Protein 1E4C (pdb70)

B-factor: mean 20.14, std 10.66, range [6.39, 74.51]

Secondary structure (DSSP, 8-state):
--HHHHHHHHHHHHHHHHHTTS--TT--EEEEEETTEEEEPPTT--GGG--GGG-EEE-TT-PBPTT----TTHHHHHHHHHH-TT--EEEEE--HHHHHHHHHT--B-SSSGGGGGGTSS-B-EEPP--TT-HHHHHHHHHHTSS-SEEEETTTEEEEEESSHHHHHHHHHHHHHHHHHHHHHHTT-SSPP---HHHHHHHHHH-

Nearest PDB structures (foldseek):
  1e4c-assembly1_P  TM=1.005E+00  e=7.816E-44  Escherichia coli
  1e4b-assembly1_P  TM=9.998E-01  e=5.243E-41  Escherichia coli
  1dzz-assembly1_P  TM=1.000E+00  e=1.209E-40  Escherichia coli
  1e47-assembly1_P  TM=9.967E-01  e=3.992E-40  Escherichia coli
  1e48-assembly1_P  TM=9.963E-01  e=6.833E-40  Escherichia coli

Radius of gyration: 16.6 Å; Cα contacts (8 Å, |Δi|>4): 417; chains: 1; bounding box: 41×40×44 Å

Foldseek 3Di:
DDLLVVLVVQLVLLVVCVVLQFADAFFKKKWFQDDQFIWIAAGHDGSVVDDSVQIWTQGNVRDTDPPHHHHLQRLLVSLLCVLDVQFGMKIWHAGPLLLVVLQVQDWQAALDLCCCLFAAGIAHEFEDDDHNDPVQNVSSSVSSNRTQKHRYRNGHIMGTHNDSVSRSVVSSVVSVSSVVCVVVVVVDPPHDHDDRVVSVVSNVVD

Solvent-accessible surface area: 10061 Å² total; per-residue (Å²): 217,94,63,73,68,31,3,128,88,0,29,89,12,10,69,71,1,30,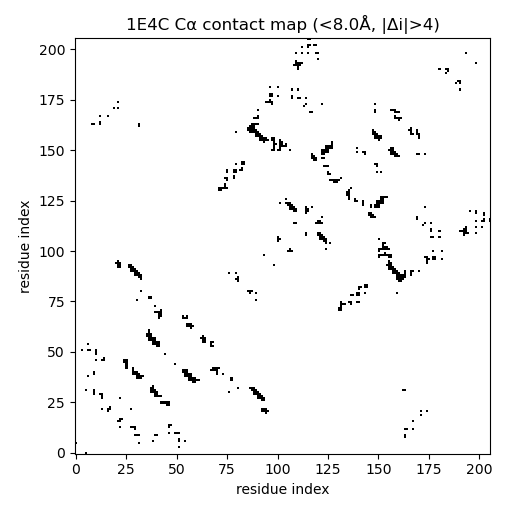181,73,60,4,13,113,46,73,20,18,4,0,0,5,84,40,139,96,12,1,0,0,6,8,62,45,31,47,76,107,135,18,64,78,83,52,0,0,33,0,23,30,139,16,142,63,51,167,81,65,86,89,3,52,17,25,77,4,0,32,14,0,13,125,12,32,108,72,2,59,0,0,0,0,1,58,2,105,50,0,25,34,0,0,94,94,80,85,56,0,40,6,33,65,111,37,0,4,16,2,37,6,52,23,0,28,24,2,68,108,6,71,115,25,50,159,102,3,13,118,46,0,25,134,17,0,110,118,45,55,0,0,0,1,30,105,22,0,0,0,0,0,11,65,68,8,146,92,0,15,116,1,1,54,36,0,16,58,5,0,87,71,11,38,81,49,25,91,149,63,87,114,16,104,86,66,52,90,125,69,4,59,82,14,69,153,179,119

Sequence (206 aa):
MERNKLARQIIDTCLEMTRLGLNQGTAGNVSVRYQDGMLITPTGIPYEKLTESHIVFIDGNGKHEEGKLPQSEWRFHMAAYQSRPDANAVVHNHAVHCTAVSILNRSIPAIHYMIAAAGGNSIPCAPYATFGTRELSEHVALALKNRKATLLQHHGLIACEVNLEKALWLAHEVEVLAQLYLTTLAITDPVPVLSDEEIAVVLEKF

Structure (mmCIF, N/CA/C/O backbone):
data_1E4C
#
_entry.id   1E4C
#
_cell.length_a   93.520
_cell.length_b   93.520
_cell.length_c   42.370
_cell.angle_alpha   90.00
_cell.angle_beta   90.00
_cell.angle_gamma   90.00
#
_symmetry.space_group_name_H-M   'P 4 21 2'
#
loop_
_entity.id
_entity.type
_entity.pdbx_description
1 polymer 'L-FUCULOSE 1-PHOSPHATE ALDOLASE'
2 non-polymer 'SULFATE ION'
3 non-polymer BETA-MERCAPTOETHANOL
4 non-polymer 'ZINC ION'
5 water water
#
loop_
_atom_site.group_PDB
_atom_site.id
_atom_site.type_symbol
_atom_site.label_atom_id
_atom_site.label_alt_id
_atom_site.label_comp_id
_atom_site.label_asym_id
_atom_site.label_entity_id
_atom_site.label_seq_id
_atom_site.pdbx_PDB_ins_code
_atom_site.Cartn_x
_atom_site.Cartn_y
_atom_site.Cartn_z
_atom_site.occupancy
_atom_site.B_iso_or_equiv
_atom_site.auth_seq_id
_atom_site.auth_comp_id
_atom_site.auth_asym_id
_atom_site.auth_atom_id
_atom_site.pdbx_PDB_model_num
ATOM 1 N N . MET A 1 1 ? -28.710 58.371 7.119 1.00 59.09 1 MET P N 1
ATOM 2 C CA . MET A 1 1 ? -29.231 57.702 8.346 1.00 58.21 1 MET P CA 1
ATOM 3 C C . MET A 1 1 ? -30.107 56.500 8.004 1.00 56.81 1 MET P C 1
ATOM 4 O O . MET A 1 1 ? -31.150 56.250 8.610 1.00 56.88 1 MET P O 1
ATOM 9 N N . GLU A 1 2 ? -29.666 55.720 7.016 1.00 54.24 2 GLU P N 1
ATOM 10 C CA . GLU A 1 2 ? -30.356 54.492 6.625 1.00 50.61 2 GLU P CA 1
ATOM 11 C C . GLU A 1 2 ? -29.716 53.329 7.388 1.00 47.49 2 GLU P C 1
ATOM 12 O O . GLU A 1 2 ? -28.597 53.454 7.884 1.00 46.24 2 GLU P O 1
ATOM 18 N N . ARG A 1 3 ? -30.410 52.203 7.445 1.00 43.74 3 ARG P N 1
ATOM 19 C CA . ARG A 1 3 ? -29.951 51.038 8.174 1.00 40.45 3 ARG P CA 1
ATOM 20 C C . ARG A 1 3 ? -28.565 50.529 7.817 1.00 39.58 3 ARG P C 1
ATOM 21 O O . ARG A 1 3 ? -27.783 50.224 8.723 1.00 38.27 3 ARG P O 1
ATOM 29 N N . ASN A 1 4 ? -28.244 50.391 6.534 1.00 38.90 4 ASN P N 1
ATOM 30 C CA . ASN A 1 4 ? -26.950 49.871 6.108 1.00 38.68 4 ASN P CA 1
ATOM 31 C C . ASN A 1 4 ? -25.796 50.766 6.532 1.00 36.66 4 ASN P C 1
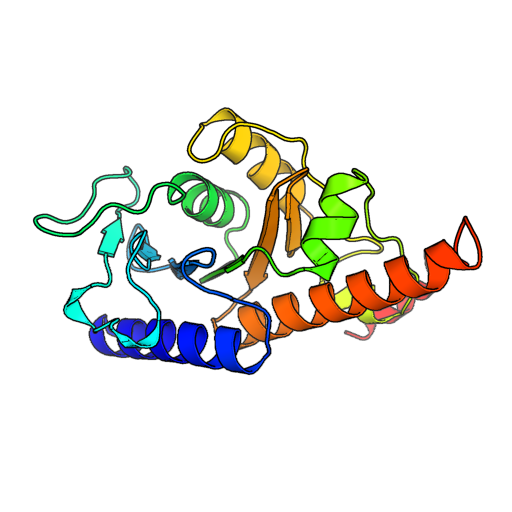ATOM 32 O O . ASN A 1 4 ? -24.727 50.248 6.865 1.00 35.89 4 ASN P O 1
ATOM 37 N N . LYS A 1 5 ? -26.007 52.081 6.528 1.00 34.60 5 LYS P N 1
ATOM 38 C CA . LYS A 1 5 ? -24.954 52.994 6.962 1.00 33.87 5 LYS P CA 1
ATOM 39 C C . LYS A 1 5 ? -24.728 52.859 8.463 1.00 31.05 5 LYS P C 1
ATOM 40 O O . LYS A 1 5 ? -23.572 52.794 8.891 1.00 30.35 5 LYS P O 1
ATOM 46 N N . LEU A 1 6 ? -25.811 52.744 9.233 1.00 27.67 6 LEU P N 1
ATOM 47 C CA . LEU A 1 6 ? -25.664 52.595 10.675 1.00 25.36 6 LEU P CA 1
ATOM 48 C C . LEU A 1 6 ? -25.036 51.250 11.019 1.00 24.08 6 LEU P C 1
ATOM 49 O O . LEU A 1 6 ? -24.249 51.178 11.964 1.00 22.54 6 LEU P O 1
ATOM 54 N N . ALA A 1 7 ? -25.392 50.205 10.277 1.00 22.67 7 ALA P N 1
ATOM 55 C CA . ALA A 1 7 ? -24.816 48.883 10.509 1.00 23.56 7 ALA P CA 1
ATOM 56 C C . ALA A 1 7 ? -23.303 48.947 10.309 1.00 24.19 7 ALA P C 1
ATOM 57 O O . ALA A 1 7 ? -22.536 48.426 11.120 1.00 23.47 7 ALA P O 1
ATOM 59 N N . ARG A 1 8 ? -22.858 49.613 9.244 1.00 24.58 8 ARG P N 1
ATOM 60 C CA . ARG A 1 8 ? -21.441 49.797 8.977 1.00 26.02 8 ARG P CA 1
ATOM 61 C C . ARG A 1 8 ? -20.745 50.500 10.147 1.00 24.50 8 ARG P C 1
ATOM 62 O O . ARG A 1 8 ? -19.639 50.128 10.540 1.00 24.04 8 ARG P O 1
ATOM 70 N N . GLN A 1 9 ? -21.366 51.563 10.647 1.00 22.53 9 GLN P N 1
ATOM 71 C CA . GLN A 1 9 ? -20.828 52.328 11.761 1.00 21.89 9 GLN P CA 1
ATOM 72 C C . GLN A 1 9 ? -20.748 51.487 13.031 1.00 19.13 9 GLN P C 1
ATOM 73 O O . GLN A 1 9 ? -19.786 51.629 13.777 1.00 17.64 9 GLN P O 1
ATOM 79 N N . ILE A 1 10 ? -21.750 50.652 13.292 1.00 17.09 10 ILE P N 1
ATOM 80 C CA . ILE A 1 10 ? -21.707 49.754 14.453 1.00 16.13 10 ILE P CA 1
ATOM 81 C C . ILE A 1 10 ? -20.503 48.819 14.301 1.00 16.98 10 ILE P C 1
ATOM 82 O O . ILE A 1 10 ? -19.683 48.683 15.212 1.00 15.92 10 ILE P O 1
ATOM 87 N N . ILE A 1 11 ? -20.326 48.189 13.132 1.00 17.29 11 ILE P N 1
ATOM 88 C CA . ILE A 1 11 ? -19.179 47.298 12.923 1.00 18.22 11 ILE P CA 1
ATOM 89 C C . ILE A 1 11 ? -17.856 48.029 13.083 1.00 18.17 11 ILE P C 1
ATOM 90 O O . ILE A 1 11 ? -16.932 47.483 13.707 1.00 18.45 11 ILE P O 1
ATOM 95 N N . ASP A 1 12 ? -17.718 49.251 12.579 1.00 19.50 12 ASP P N 1
ATOM 96 C CA . ASP A 1 12 ? -16.486 50.012 12.737 1.00 20.17 12 ASP P CA 1
ATOM 97 C C . ASP A 1 12 ? -16.222 50.352 14.200 1.00 19.33 12 ASP P C 1
ATOM 98 O O . ASP A 1 12 ? -15.070 50.409 14.640 1.00 19.21 12 ASP P O 1
ATOM 103 N N . THR A 1 13 ? -17.282 50.574 14.974 1.00 17.82 13 THR P N 1
ATOM 104 C CA . THR A 1 13 ? -17.123 50.869 16.406 1.00 16.45 13 THR P CA 1
ATOM 105 C C . THR A 1 13 ? -16.604 49.642 17.149 1.00 15.64 13 THR P C 1
ATOM 106 O O . THR A 1 13 ? -15.724 49.748 18.006 1.00 15.10 13 THR P O 1
ATOM 110 N N . CYS A 1 14 ? -17.105 48.466 16.781 1.00 15.57 14 CYS P N 1
ATOM 111 C CA . CYS A 1 14 ? -16.659 47.193 17.332 1.00 16.50 14 CYS P CA 1
ATOM 112 C C . CYS A 1 14 ? -15.160 47.012 17.034 1.00 17.18 14 CYS P C 1
ATOM 113 O O . CYS A 1 14 ? -14.415 46.605 17.915 1.00 16.10 14 CYS P O 1
ATOM 116 N N . LEU A 1 15 ? -14.786 47.242 15.771 1.00 18.26 15 LEU P N 1
ATOM 117 C CA . LEU A 1 15 ? -13.368 47.105 15.434 1.00 19.17 15 LEU P CA 1
ATOM 118 C C . LEU A 1 15 ? -12.505 48.084 16.232 1.00 18.17 15 LEU P C 1
ATOM 119 O O . LEU A 1 15 ? -11.471 47.676 16.788 1.00 18.27 15 LEU P O 1
ATOM 124 N N . GLU A 1 16 ? -12.909 49.350 16.323 1.00 17.29 16 GLU P N 1
ATOM 125 C CA . GLU A 1 16 ? -12.119 50.335 17.059 1.00 18.77 16 GLU P CA 1
ATOM 126 C C . GLU A 1 16 ? -12.073 50.014 18.547 1.00 17.96 16 GLU P C 1
ATOM 127 O O . GLU A 1 16 ? -11.054 50.149 19.228 1.00 15.88 16 GLU P O 1
ATOM 133 N N . MET A 1 17 ? -13.194 49.508 19.072 1.00 17.81 17 MET P N 1
ATOM 134 C CA . MET A 1 17 ? -13.242 49.136 20.490 1.00 17.42 17 MET P CA 1
ATOM 135 C C . MET A 1 17 ? -12.217 48.049 20.800 1.00 18.24 17 MET P C 1
ATOM 136 O O . MET A 1 17 ? -11.519 48.084 21.826 1.00 17.18 17 MET P O 1
ATOM 141 N N . THR A 1 18 ? 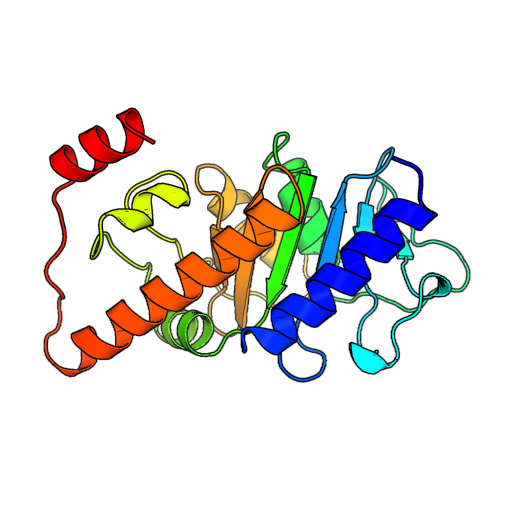-12.021 47.104 19.887 1.00 18.17 18 THR P N 1
ATOM 142 C CA . THR A 1 18 ? -11.021 46.060 20.025 1.00 21.28 18 THR P CA 1
ATOM 143 C C . THR A 1 18 ? -9.611 46.609 19.875 1.00 21.87 18 THR P C 1
ATOM 144 O O . THR A 1 18 ? -8.702 46.245 20.622 1.00 22.18 18 THR P O 1
ATOM 148 N N . ARG A 1 19 ? -9.403 47.529 18.933 1.00 22.18 19 ARG P N 1
ATOM 149 C CA . ARG A 1 19 ? -8.086 48.126 18.729 1.00 24.58 19 ARG P CA 1
ATOM 150 C C . ARG A 1 19 ? -7.630 48.933 19.936 1.00 23.60 19 ARG P C 1
ATOM 151 O O . ARG A 1 19 ? -6.449 48.970 20.304 1.00 23.53 19 ARG P O 1
ATOM 159 N N . LEU A 1 20 ? -8.577 49.566 20.636 1.00 21.60 20 LEU P N 1
ATOM 160 C CA . LEU A 1 20 ? -8.260 50.341 21.826 1.00 20.65 20 LEU P CA 1
ATOM 161 C C . LEU A 1 20 ? -8.032 49.450 23.039 1.00 19.54 20 LEU P C 1
ATOM 162 O O . LEU A 1 20 ? -7.700 49.974 24.102 1.00 20.33 20 LEU P O 1
ATOM 167 N N . GLY A 1 21 ? -8.214 48.145 22.930 1.00 18.63 21 GLY P N 1
ATOM 168 C CA . GLY A 1 21 ? -8.016 47.222 24.027 1.00 19.67 21 GLY P CA 1
ATOM 169 C C . GLY A 1 21 ? -9.167 47.150 25.011 1.00 19.15 21 GLY P C 1
ATOM 170 O O . GLY A 1 21 ? -8.991 46.637 26.123 1.00 19.72 21 GLY P O 1
ATOM 171 N N . LEU A 1 22 ? -10.343 47.637 24.634 1.00 18.05 22 LEU P N 1
ATOM 172 C CA . LEU A 1 22 ? -11.501 47.643 25.520 1.00 18.40 22 LEU P CA 1
ATOM 173 C C . LEU A 1 22 ? -12.382 46.407 25.383 1.00 20.05 22 LEU P C 1
ATOM 174 O O . LEU A 1 22 ? -13.226 46.115 26.232 1.00 19.69 22 LEU P O 1
ATOM 179 N N . ASN A 1 23 ? -12.246 45.749 24.240 1.00 21.99 23 ASN P N 1
ATOM 180 C CA . ASN A 1 23 ? -13.083 44.597 23.951 1.00 25.38 23 ASN P CA 1
ATOM 181 C C . ASN A 1 23 ? -12.180 43.438 23.539 1.00 28.45 23 ASN P C 1
ATOM 182 O O . ASN A 1 23 ? -11.287 43.563 22.709 1.00 29.42 23 ASN P O 1
ATOM 187 N N . GLN A 1 24 ? -12.448 42.328 24.195 1.00 31.79 24 GLN P N 1
ATOM 188 C CA . GLN A 1 24 ? -11.744 41.083 23.936 1.00 35.34 24 GLN P CA 1
ATOM 189 C C . GLN A 1 24 ? -12.826 40.025 23.701 1.00 35.01 24 GLN P C 1
ATOM 190 O O . GLN A 1 24 ? -13.872 40.026 24.364 1.00 35.24 24 GLN P O 1
ATOM 196 N N . GLY A 1 25 ? -12.583 39.182 22.709 1.00 34.06 25 GLY P N 1
ATOM 197 C CA . GLY A 1 25 ? -13.505 38.113 22.393 1.00 32.24 25 GLY P CA 1
ATOM 198 C C . GLY A 1 25 ? -14.914 38.560 22.057 1.00 30.43 25 GLY P C 1
ATOM 199 O O . GLY A 1 25 ? -15.157 39.304 21.105 1.00 31.12 25 GLY P O 1
ATOM 200 N N . THR A 1 26 ? -15.892 38.024 22.794 1.00 27.41 26 THR P N 1
ATOM 201 C CA . THR A 1 26 ? -17.294 38.290 22.478 1.00 25.11 26 THR P CA 1
ATOM 202 C C . THR A 1 26 ? -18.035 38.993 23.608 1.00 23.54 26 THR P C 1
ATOM 203 O O . THR A 1 26 ? -19.268 38.964 23.625 1.00 23.00 26 THR P O 1
ATOM 207 N N . ALA A 1 27 ? -17.296 39.640 24.502 1.00 20.82 27 ALA P N 1
ATOM 208 C CA . ALA A 1 27 ? -17.908 40.282 25.657 1.00 19.76 27 ALA P CA 1
ATOM 209 C C . ALA A 1 27 ? -18.664 41.565 25.338 1.00 17.75 27 ALA P C 1
ATOM 210 O O . ALA A 1 27 ? -19.660 41.887 25.996 1.00 18.49 27 ALA P O 1
ATOM 212 N N . GLY A 1 28 ? -18.179 42.345 24.385 1.00 15.34 28 GLY P N 1
ATOM 213 C CA . GLY A 1 28 ? -18.791 43.647 24.104 1.00 14.24 28 GLY P CA 1
ATOM 214 C C . GLY A 1 28 ? -19.954 43.598 23.137 1.00 12.26 28 GLY P C 1
ATOM 215 O O . GLY A 1 28 ? -20.161 42.652 22.379 1.00 13.05 28 GLY P O 1
ATOM 216 N N . ASN A 1 29 ? -20.786 44.645 23.181 1.00 10.70 29 ASN P N 1
ATOM 217 C CA . ASN A 1 29 ? -21.917 44.765 22.265 1.00 10.56 29 ASN P CA 1
ATOM 218 C C . ASN A 1 29 ? -22.226 46.265 22.179 1.00 10.72 29 ASN P C 1
ATOM 219 O O . ASN A 1 29 ? -21.904 47.061 23.067 1.00 10.24 29 ASN P O 1
ATOM 224 N N . VAL A 1 30 ? -22.709 46.636 20.999 1.00 10.62 30 VAL P N 1
ATOM 225 C CA . VAL A 1 30 ? -22.965 48.043 20.697 1.00 11.23 30 VAL P CA 1
ATOM 226 C C . VAL A 1 30 ? -24.347 48.183 20.066 1.00 11.13 30 VAL P C 1
ATOM 227 O O . VAL A 1 30 ? -24.784 47.289 19.329 1.00 11.18 30 VAL P O 1
ATOM 231 N N . SER A 1 31 ? -25.011 49.307 20.359 1.00 10.31 31 SER P N 1
ATOM 232 C CA . SER A 1 31 ? -26.313 49.540 19.738 1.00 9.64 31 SER P CA 1
ATOM 233 C C . SER A 1 31 ? -26.472 51.011 19.386 1.00 11.07 31 SER P C 1
ATOM 234 O O . SER A 1 31 ? -25.772 51.909 19.885 1.00 10.15 31 SER P O 1
ATOM 237 N N . VAL A 1 32 ? -27.445 51.283 18.505 1.00 11.07 32 VAL P N 1
ATOM 238 C CA . VAL A 1 32 ? -27.843 52.649 18.197 1.00 12.25 32 VAL P CA 1
ATOM 239 C C . VAL A 1 32 ? -29.383 52.731 18.200 1.00 12.13 32 VAL P C 1
ATOM 240 O O . VAL A 1 32 ? -30.019 51.723 17.894 1.00 12.31 32 VAL P O 1
ATOM 244 N N . ARG A 1 33 ? -29.875 53.911 18.543 1.00 11.80 33 ARG P N 1
ATOM 245 C CA . ARG A 1 33 ? -31.333 54.150 18.534 1.00 13.36 33 ARG P CA 1
ATOM 246 C C . ARG A 1 33 ? -31.763 54.173 17.074 1.00 14.67 33 ARG P C 1
ATOM 247 O O . ARG A 1 33 ? -31.042 54.733 16.244 1.00 14.68 33 ARG P O 1
ATOM 255 N N . TYR A 1 34 ? -32.878 53.520 16.743 1.00 15.55 34 TYR P N 1
ATOM 256 C CA . TYR A 1 34 ? -33.285 53.457 15.332 1.00 17.32 34 TYR P CA 1
ATOM 257 C C . TYR A 1 34 ? -34.794 53.239 15.248 1.00 18.13 34 TYR P C 1
ATOM 258 O O . TYR A 1 34 ? -35.283 52.277 15.829 1.00 16.50 34 TYR P O 1
ATOM 267 N N . GLN A 1 35 ? -35.474 54.112 14.514 1.00 18.89 35 GLN P N 1
ATOM 268 C CA . GLN A 1 35 ? -36.933 54.020 14.410 1.00 19.74 35 GLN P CA 1
ATOM 269 C C . GLN A 1 35 ? -37.516 53.889 15.799 1.00 18.97 35 GLN P C 1
ATOM 270 O O . GLN A 1 35 ? -37.152 54.679 16.675 1.00 18.67 35 GLN P O 1
ATOM 276 N N . ASP A 1 36 ? -38.373 52.901 16.037 1.00 18.92 36 ASP P N 1
ATOM 277 C CA . ASP A 1 36 ? -38.953 52.759 17.367 1.00 20.41 36 ASP P CA 1
ATOM 278 C C . ASP A 1 36 ? -38.168 51.840 18.291 1.00 20.22 36 ASP P C 1
ATOM 279 O O . ASP A 1 36 ? -38.607 51.637 19.431 1.00 21.42 36 ASP P O 1
ATOM 284 N N . GLY A 1 37 ? -36.998 51.358 17.884 1.00 18.97 37 GLY P N 1
ATOM 285 C CA . GLY A 1 37 ? -36.211 50.489 18.755 1.00 16.99 37 GLY P CA 1
ATOM 286 C C . GLY A 1 37 ? -34.710 50.767 18.642 1.00 15.95 37 GLY P C 1
ATOM 287 O O . GLY A 1 37 ? -34.252 51.894 18.820 1.00 15.32 37 GLY P O 1
ATOM 288 N N . MET A 1 38 ? -33.957 49.717 18.306 1.00 14.87 38 MET P N 1
ATOM 289 C CA . MET A 1 38 ? -32.510 49.839 18.201 1.00 13.23 38 MET P CA 1
ATOM 290 C C . MET A 1 38 ? -31.939 48.775 17.273 1.00 13.25 38 MET P C 1
ATOM 291 O O . MET A 1 38 ? -32.581 47.764 16.995 1.00 14.24 38 MET P O 1
ATOM 296 N N . LEU A 1 39 ? -30.735 49.048 16.798 1.00 12.88 39 LEU P N 1
ATOM 297 C CA . LEU A 1 39 ? -29.960 48.083 16.020 1.00 12.28 39 LEU P CA 1
ATOM 298 C C . LEU A 1 39 ? -28.834 47.640 16.966 1.00 11.46 39 LEU P C 1
ATOM 299 O O . LEU A 1 39 ? -28.229 48.529 17.565 1.00 11.09 39 LEU P O 1
ATOM 304 N N . ILE A 1 40 ? -28.622 46.340 17.090 1.00 11.14 40 ILE P N 1
ATOM 305 C CA . ILE A 1 40 ? -27.600 45.878 18.044 1.00 11.04 40 ILE P CA 1
ATOM 306 C C . ILE A 1 40 ? -26.818 44.710 17.474 1.00 11.78 40 ILE P C 1
ATOM 307 O O . ILE A 1 40 ? -27.326 43.963 16.638 1.00 11.21 40 ILE P O 1
ATOM 312 N N . THR A 1 41 ? -25.606 44.469 17.977 1.00 11.71 41 THR P N 1
ATOM 313 C CA . THR A 1 41 ? -24.816 43.311 17.565 1.00 12.46 41 THR P CA 1
ATOM 314 C C . THR A 1 41 ? -25.307 42.077 18.321 1.00 13.78 41 THR P C 1
ATOM 315 O O . THR A 1 41 ? -25.783 42.161 19.457 1.00 14.20 41 THR P O 1
ATOM 319 N N . PRO A 1 42 ? -25.225 40.911 17.708 1.00 13.80 42 PRO P N 1
ATOM 320 C CA . PRO A 1 42 ? -25.661 39.662 18.309 1.00 15.98 42 PRO P CA 1
ATOM 321 C C . PRO A 1 42 ? -24.615 39.063 19.240 1.00 17.99 42 PRO P C 1
ATOM 322 O O . PRO A 1 42 ? -23.433 39.428 19.189 1.00 18.71 42 PRO P O 1
ATOM 326 N N . THR A 1 43 ? -25.046 38.160 20.106 1.00 19.82 43 THR P N 1
ATOM 327 C CA . THR A 1 43 ? -24.149 37.498 21.046 1.00 22.57 43 THR P CA 1
ATOM 328 C C . THR A 1 43 ? -23.318 36.430 20.337 1.00 24.52 43 THR P C 1
ATOM 329 O O . THR A 1 43 ? -23.840 35.723 19.462 1.00 24.82 43 THR P O 1
ATOM 333 N N . GLY A 1 44 ? -22.057 36.303 20.736 1.00 26.36 44 GLY P N 1
ATOM 334 C CA . GLY A 1 44 ? -21.225 35.230 20.241 1.00 29.39 44 GLY P CA 1
ATOM 335 C C . GLY A 1 44 ? -20.551 35.330 18.900 1.00 31.05 44 GLY P C 1
ATOM 336 O O . GLY A 1 44 ? -19.840 34.373 18.544 1.00 30.66 44 GLY P O 1
ATOM 337 N N . ILE A 1 45 ? -20.730 36.400 18.136 1.00 31.94 45 ILE P N 1
ATOM 338 C CA . ILE A 1 45 ? -20.006 36.516 16.866 1.00 33.13 45 ILE P CA 1
ATOM 339 C C . ILE A 1 45 ? -18.820 37.442 17.117 1.00 33.03 45 ILE P C 1
ATOM 340 O O . ILE A 1 45 ? -19.009 38.597 17.488 1.00 32.52 45 ILE P O 1
ATOM 345 N N . PRO A 1 46 ? -17.617 36.912 16.944 1.00 33.50 46 PRO P N 1
ATOM 346 C CA . PRO A 1 46 ? -16.409 37.696 17.131 1.00 34.26 46 PRO P CA 1
ATOM 347 C C . PRO A 1 46 ? -16.438 38.891 16.191 1.00 34.75 46 PRO P C 1
ATOM 348 O O . PRO A 1 46 ? -16.965 38.783 15.078 1.00 34.06 46 PRO P O 1
ATOM 352 N N . TYR A 1 47 ? -15.846 40.001 16.608 1.00 35.99 47 TYR P N 1
ATOM 353 C CA . TYR A 1 47 ? -15.835 41.223 15.821 1.00 37.88 47 TYR P CA 1
ATOM 354 C C . TYR A 1 47 ? -15.377 41.035 14.385 1.00 37.87 47 TYR P C 1
ATOM 355 O O . TYR A 1 47 ? -16.034 41.530 13.467 1.00 38.18 47 TYR P O 1
ATOM 364 N N . GLU A 1 48 ? -14.299 40.303 14.140 1.00 37.52 48 GLU P N 1
ATOM 365 C CA . GLU A 1 48 ? -13.751 40.094 12.812 1.00 37.20 48 GLU P CA 1
ATOM 366 C C . GLU A 1 48 ? -14.644 39.317 11.858 1.00 36.03 48 GLU P C 1
ATOM 367 O O . GLU A 1 48 ? -14.435 39.440 10.641 1.00 35.44 48 GLU P O 1
ATOM 373 N N . LYS A 1 49 ? -15.643 38.576 12.324 1.00 34.48 49 LYS P N 1
ATOM 374 C CA . LYS A 1 49 ? -16.539 37.862 11.422 1.00 33.70 49 LYS P CA 1
ATOM 375 C C . LYS A 1 49 ? -17.896 38.537 11.271 1.00 31.76 49 LYS P C 1
ATOM 376 O O . LYS A 1 49 ? -18.775 38.065 10.540 1.00 30.66 49 LYS P O 1
ATOM 382 N N . LEU A 1 50 ? -18.083 39.680 11.929 1.00 29.39 50 LEU P N 1
ATOM 383 C CA . LEU A 1 50 ? -19.325 40.433 11.851 1.00 28.36 50 LEU P CA 1
ATOM 384 C C . LEU A 1 50 ? -19.599 41.057 10.483 1.00 27.97 50 LEU P C 1
ATOM 385 O O . LEU A 1 50 ? -18.755 41.750 9.915 1.00 26.75 50 LEU P O 1
ATOM 390 N N . THR A 1 51 ? -20.804 40.837 9.963 1.00 27.06 51 THR P N 1
ATOM 391 C CA . THR A 1 51 ? -21.197 41.455 8.699 1.00 27.59 51 THR P CA 1
ATOM 392 C C . THR A 1 51 ? -22.462 42.272 8.973 1.00 27.49 51 THR P C 1
ATOM 393 O O . THR A 1 51 ? -23.093 42.161 10.025 1.00 26.19 51 THR P O 1
ATOM 397 N N . GLU A 1 52 ? -22.845 43.092 8.007 1.00 27.72 52 GLU P N 1
ATOM 398 C CA . GLU A 1 52 ? -24.026 43.942 8.089 1.00 28.34 52 GLU P CA 1
ATOM 399 C C . GLU A 1 52 ? -25.291 43.144 8.333 1.00 27.74 52 GLU P C 1
ATOM 400 O O . GLU A 1 52 ? -26.164 43.574 9.088 1.00 26.63 52 GLU P O 1
ATOM 406 N N . SER A 1 53 ? -25.391 41.949 7.763 1.00 27.15 53 SER P N 1
ATOM 407 C CA . SER A 1 53 ? -26.512 41.046 7.909 1.00 27.92 53 SER P CA 1
ATOM 408 C C . SER A 1 53 ? -26.683 40.491 9.315 1.00 26.36 53 SER P C 1
ATOM 409 O O . SER A 1 53 ? -27.774 40.017 9.638 1.00 26.50 53 SER P O 1
ATOM 412 N N . HIS A 1 54 ? -25.630 40.530 10.123 1.00 24.47 54 HIS P N 1
ATOM 413 C CA . HIS A 1 54 ? -25.692 40.061 11.491 1.00 23.64 54 HIS P CA 1
ATOM 414 C C . HIS A 1 54 ? -26.411 41.034 12.425 1.00 21.14 54 HIS P C 1
ATOM 415 O O . HIS A 1 54 ? -26.899 40.603 13.469 1.00 19.86 54 HIS P O 1
ATOM 422 N N . ILE A 1 55 ? -26.397 42.314 12.103 1.00 19.29 55 ILE P N 1
ATOM 423 C CA . ILE A 1 55 ? -26.996 43.330 12.965 1.00 18.80 55 ILE P CA 1
ATOM 424 C C . ILE A 1 55 ? -28.490 43.092 13.097 1.00 18.11 55 ILE P C 1
ATOM 425 O O . ILE A 1 55 ? -29.200 42.810 12.132 1.00 18.23 55 ILE P O 1
ATOM 430 N N . VAL A 1 56 ? -28.971 43.128 14.336 1.00 16.15 56 VAL P N 1
ATOM 431 C CA . VAL A 1 56 ? -30.349 42.804 14.651 1.00 16.09 56 VAL P CA 1
ATOM 432 C C . VAL A 1 56 ? -31.193 44.027 14.981 1.00 15.96 56 VAL P C 1
ATOM 433 O O . VAL A 1 56 ? -30.768 44.860 15.782 1.00 14.04 56 VAL P O 1
ATOM 437 N N . PHE A 1 57 ? -32.404 44.106 14.440 1.00 15.59 57 PHE P N 1
ATOM 438 C CA . PHE A 1 57 ? -33.319 45.177 14.822 1.00 16.24 57 PHE P CA 1
ATOM 439 C C . PHE A 1 57 ? -34.249 44.627 15.899 1.00 16.25 57 PHE P C 1
ATOM 440 O O . PHE A 1 57 ? -34.850 43.560 15.744 1.00 15.86 57 PHE P O 1
ATOM 448 N N . ILE A 1 58 ? -34.323 45.288 17.045 1.00 15.76 58 ILE P N 1
ATOM 449 C CA . ILE A 1 58 ? -35.224 44.914 18.130 1.00 17.06 58 ILE P CA 1
ATOM 450 C C . ILE A 1 58 ? -36.151 46.127 18.300 1.00 17.33 58 ILE P C 1
ATOM 451 O O . ILE A 1 58 ? -35.638 47.240 18.464 1.00 16.14 58 ILE P O 1
ATOM 456 N N . ASP A 1 59 ? -37.460 45.907 18.178 1.00 18.34 59 ASP P N 1
ATOM 457 C CA . ASP A 1 59 ? -38.351 47.069 18.238 1.00 19.52 59 ASP P CA 1
ATOM 458 C C . ASP A 1 59 ? -38.608 47.524 19.661 1.00 20.14 59 ASP P C 1
ATOM 459 O O . ASP A 1 59 ? -38.178 46.923 20.640 1.00 18.44 59 ASP P O 1
ATOM 464 N N . GLY A 1 60 ? -39.439 48.563 19.789 1.00 22.12 60 GLY P N 1
ATOM 465 C CA . GLY A 1 60 ? -39.812 49.137 21.065 1.00 23.16 60 GLY P CA 1
ATOM 466 C C . GLY A 1 60 ? -40.539 48.176 21.987 1.00 24.42 60 GLY P C 1
ATOM 467 O O . GLY A 1 60 ? -40.484 48.310 23.213 1.00 25.21 60 GLY P O 1
ATOM 468 N N . ASN A 1 61 ? -41.206 47.178 21.420 1.00 24.71 61 ASN P N 1
ATOM 469 C CA . ASN A 1 61 ? -41.904 46.165 22.196 1.00 24.91 61 ASN P CA 1
ATOM 470 C C . ASN A 1 61 ? -41.007 45.002 22.588 1.00 25.31 61 ASN P C 1
ATOM 471 O O . ASN A 1 61 ? -41.483 44.101 23.291 1.00 25.73 61 ASN P O 1
ATOM 476 N N . GLY A 1 62 ? -39.772 44.968 22.110 1.00 23.50 62 GLY P N 1
ATOM 477 C CA . GLY A 1 62 ? -38.852 43.891 22.423 1.00 24.52 62 GLY P CA 1
ATOM 478 C C . GLY A 1 62 ? -38.956 42.741 21.430 1.00 24.60 62 GLY P C 1
ATOM 479 O O . GLY A 1 62 ? -38.397 41.669 21.700 1.00 24.38 62 GLY P O 1
ATOM 480 N N . LYS A 1 63 ? -39.651 42.934 20.311 1.00 24.28 63 LYS P N 1
ATOM 481 C CA . LYS A 1 63 ? -39.718 41.853 19.326 1.00 25.57 63 LYS P CA 1
ATOM 482 C C . LYS A 1 63 ? -38.426 41.819 18.505 1.00 25.37 63 LYS P C 1
ATOM 483 O O . LYS A 1 63 ? -38.037 42.839 17.934 1.00 24.10 63 LYS P O 1
ATOM 489 N N . HIS A 1 64 ? -37.808 40.651 18.410 1.00 25.23 64 HIS P N 1
ATOM 490 C CA . HIS A 1 64 ? -36.593 40.513 17.615 1.00 26.80 64 HIS P CA 1
ATOM 491 C C . HIS A 1 64 ? -36.948 40.240 16.155 1.00 27.27 64 HIS P C 1
ATOM 492 O O . HIS A 1 64 ? -37.899 39.536 15.817 1.00 26.71 64 HIS P O 1
ATOM 499 N N . GLU A 1 65 ? -36.152 40.815 15.272 1.00 27.23 65 GLU P N 1
ATOM 500 C CA . GLU A 1 65 ? -36.270 40.595 13.835 1.00 27.84 65 GLU P CA 1
ATOM 501 C C . GLU A 1 65 ? -36.136 39.105 13.524 1.00 28.02 65 GLU P C 1
ATOM 502 O O . GLU A 1 65 ? -35.342 38.378 14.117 1.00 26.62 65 GLU P O 1
ATOM 508 N N . GLU A 1 66 ? -36.903 38.631 12.569 1.00 28.76 66 GLU P N 1
ATOM 509 C CA . GLU A 1 66 ? -36.910 37.275 12.060 1.00 30.29 66 GLU P CA 1
ATOM 510 C C . GLU A 1 66 ? -35.544 36.823 11.566 1.00 30.19 66 GLU P C 1
ATOM 511 O O . GLU A 1 66 ? -34.839 37.575 10.884 1.00 29.48 66 GLU P O 1
ATOM 517 N N . GLY A 1 67 ? -35.140 35.596 11.870 1.00 29.97 67 GLY P N 1
ATOM 518 C CA . GLY A 1 67 ? -33.932 34.988 11.371 1.00 30.49 67 GLY P CA 1
ATOM 519 C C . GLY A 1 67 ? -32.594 35.519 11.834 1.00 30.42 67 GLY P C 1
ATOM 520 O O . GLY A 1 67 ? -31.570 35.225 11.209 1.00 30.70 67 GLY P O 1
ATOM 521 N N . LYS A 1 68 ? -32.563 36.246 12.945 1.00 29.49 68 LYS P N 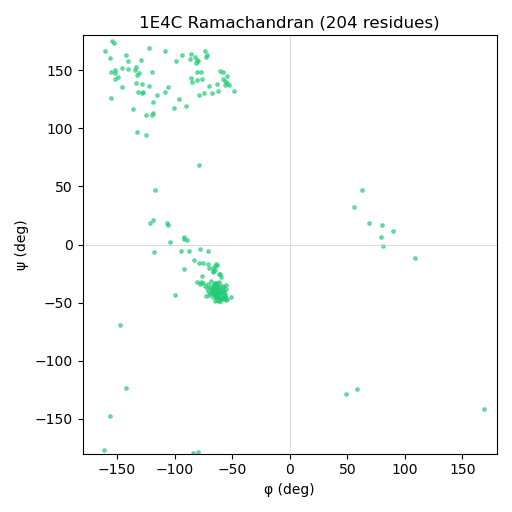1
ATOM 522 C CA . LYS A 1 68 ? -31.295 36.786 13.437 1.00 28.77 68 LYS P CA 1
ATOM 523 C C . LYS A 1 68 ? -30.850 36.039 14.686 1.00 28.79 68 LYS P C 1
ATOM 524 O O . LYS A 1 68 ? -31.631 35.284 15.266 1.00 29.14 68 LYS P O 1
ATOM 530 N N . LEU A 1 69 ? -29.589 36.221 15.083 1.00 27.95 69 LEU P N 1
ATOM 531 C CA . LEU A 1 69 ? -29.093 35.575 16.297 1.00 27.51 69 LEU P CA 1
ATOM 532 C C . LEU A 1 69 ? -29.559 36.387 17.502 1.00 26.94 69 LEU P C 1
ATOM 533 O O . LEU A 1 69 ? -29.860 37.567 17.377 1.00 27.67 69 LEU P O 1
ATOM 538 N N . PRO A 1 70 ? -29.613 35.772 18.672 1.00 26.68 70 PRO P N 1
ATOM 539 C CA . PRO A 1 70 ? -30.007 36.451 19.890 1.00 25.72 70 PRO P CA 1
ATOM 540 C C . PRO A 1 70 ? -28.943 37.407 20.409 1.00 23.92 70 PRO P C 1
ATOM 541 O O . PRO A 1 70 ? -27.765 37.316 20.055 1.00 23.14 70 PRO P O 1
ATOM 545 N N . GLN A 1 71 ? -29.344 38.334 21.259 1.00 22.27 71 GLN P N 1
ATOM 546 C CA . GLN A 1 71 ? -28.430 39.235 21.969 1.00 19.84 71 GLN P CA 1
ATOM 547 C C . GLN A 1 71 ? -28.929 39.169 23.422 1.00 19.28 71 GLN P C 1
ATOM 548 O O . GLN A 1 71 ? -29.869 39.851 23.813 1.00 19.14 71 GLN P O 1
ATOM 554 N N . SER A 1 72 ? -28.297 38.331 24.227 1.00 18.80 72 SER P N 1
ATOM 555 C CA . SER A 1 72 ? -28.728 38.059 25.588 1.00 19.20 72 SER P CA 1
ATOM 556 C C . SER A 1 72 ? -28.696 39.253 26.524 1.00 18.37 72 SER P C 1
ATOM 557 O O . SER A 1 72 ? -29.369 39.183 27.560 1.00 18.19 72 SER P O 1
ATOM 560 N N . GLU A 1 73 ? -27.975 40.328 26.204 1.00 15.82 73 GLU P N 1
ATOM 561 C CA . GLU A 1 73 ? -27.972 41.512 27.049 1.00 14.30 73 GLU P CA 1
ATOM 562 C C . GLU A 1 73 ? -28.764 42.672 26.463 1.00 14.68 73 GLU P C 1
ATOM 563 O O . GLU A 1 73 ? -28.629 43.820 26.910 1.00 14.62 73 GLU P O 1
ATOM 569 N N . TRP A 1 74 ? -29.650 42.406 25.503 1.00 13.71 74 TRP P N 1
ATOM 570 C CA . TRP A 1 74 ? -30.413 43.475 24.875 1.00 14.93 74 TRP P CA 1
ATOM 571 C C . TRP A 1 74 ? -31.240 44.291 25.854 1.00 14.52 74 TRP P C 1
ATOM 572 O O . TRP A 1 74 ? -31.423 45.501 25.664 1.00 14.35 74 TRP P O 1
ATOM 583 N N . ARG A 1 75 ? -31.816 43.667 26.891 1.00 15.70 75 ARG P N 1
ATOM 584 C CA . ARG A 1 75 ? -32.668 44.401 27.818 1.00 14.80 75 ARG P CA 1
ATOM 585 C C . ARG A 1 75 ? -32.018 45.615 28.457 1.00 13.75 75 ARG P C 1
ATOM 586 O O . ARG A 1 75 ? -32.721 46.631 28.618 1.00 13.72 75 ARG P O 1
ATOM 594 N N . PHE A 1 76 ? -30.731 45.612 28.828 1.00 13.00 76 PHE P N 1
ATOM 595 C CA . PHE A 1 76 ? -30.172 46.811 29.456 1.00 12.45 76 PHE P CA 1
ATOM 596 C C . PHE A 1 76 ? -29.833 47.887 28.436 1.00 12.30 76 PHE P C 1
ATOM 597 O O . PHE A 1 76 ? -29.692 49.048 28.821 1.00 11.78 76 PHE P O 1
ATOM 605 N N . HIS A 1 77 ? -29.754 47.578 27.143 1.00 10.25 77 HIS P N 1
ATOM 606 C CA . HIS A 1 77 ? -29.593 48.613 26.123 1.00 11.22 77 HIS P CA 1
ATOM 607 C C . HIS A 1 77 ? -30.930 49.350 26.001 1.00 11.74 77 HIS P C 1
ATOM 608 O O . HIS A 1 77 ? -30.982 50.582 25.993 1.00 12.36 77 HIS P O 1
ATOM 615 N N . MET A 1 78 ? -32.029 48.589 25.970 1.00 12.79 78 MET P N 1
ATOM 616 C CA . MET A 1 78 ? -33.349 49.230 25.874 1.00 15.74 78 MET P CA 1
ATOM 617 C C . MET A 1 78 ? -33.658 50.058 27.110 1.00 15.92 78 MET P C 1
ATOM 618 O O . MET A 1 78 ? -34.260 51.143 27.028 1.00 15.10 78 MET P O 1
ATOM 627 N N . ALA A 1 79 ? -33.184 49.603 28.277 1.00 14.69 79 ALA P N 1
ATOM 628 C CA . ALA A 1 79 ? -33.373 50.339 29.518 1.00 14.82 79 ALA P CA 1
ATOM 629 C C . ALA A 1 79 ? -32.615 51.660 29.463 1.00 14.64 79 ALA P C 1
ATOM 630 O O . ALA A 1 79 ? -33.136 52.696 29.901 1.00 15.14 79 ALA P O 1
ATOM 632 N N . ALA A 1 80 ? -31.421 51.682 28.861 1.00 13.54 80 ALA P N 1
ATOM 633 C CA . ALA A 1 80 ? -30.682 52.916 28.701 1.00 13.27 80 ALA P CA 1
ATOM 634 C C . ALA A 1 80 ? -31.423 53.909 27.799 1.00 13.79 80 ALA P C 1
ATOM 635 O O . ALA A 1 80 ? -31.439 55.100 28.109 1.00 14.88 80 ALA P O 1
ATOM 637 N N . TYR A 1 81 ? -31.989 53.422 26.689 1.00 13.56 81 TYR P N 1
ATOM 638 C CA . TYR A 1 81 ? -32.691 54.317 25.777 1.00 12.72 81 TYR P CA 1
ATOM 639 C C . TYR A 1 81 ? -33.950 54.902 26.414 1.00 14.60 81 TYR P C 1
ATOM 640 O O . TYR A 1 81 ? -34.271 56.056 26.145 1.00 13.81 81 TYR P O 1
ATOM 649 N N . GLN A 1 82 ? -34.619 54.122 27.251 1.00 16.13 82 GLN P N 1
ATOM 650 C CA . GLN A 1 82 ? -35.837 54.603 27.901 1.00 19.41 82 GLN P CA 1
ATOM 651 C C . GLN A 1 82 ? -35.520 55.537 29.055 1.00 20.10 82 GLN P C 1
ATOM 652 O O . GLN A 1 82 ? -36.255 56.495 29.320 1.00 21.52 82 GLN P O 1
ATOM 658 N N . SER A 1 83 ? -34.405 55.309 29.737 1.00 19.83 83 SER P N 1
ATOM 659 C CA . SER A 1 83 ? -34.008 56.147 30.854 1.00 20.59 83 SER P CA 1
ATOM 660 C C . SER A 1 83 ? -33.404 57.468 30.420 1.00 20.19 83 SER P C 1
ATOM 661 O O . SER A 1 83 ? -33.530 58.513 31.077 1.00 20.01 83 SER P O 1
ATOM 664 N N . ARG A 1 84 ? -32.684 57.457 29.301 1.00 18.47 84 ARG P N 1
ATOM 665 C CA . ARG A 1 84 ? -32.011 58.659 28.818 1.00 17.75 84 ARG P CA 1
ATOM 666 C C . ARG A 1 84 ? -32.470 58.905 27.382 1.00 18.13 84 ARG P C 1
ATOM 667 O O . ARG A 1 84 ? -31.894 58.414 26.409 1.00 16.26 84 ARG P O 1
ATOM 675 N N . PRO A 1 85 ? -33.491 59.744 27.244 1.00 19.09 85 PRO P N 1
ATOM 676 C CA . PRO A 1 85 ? -34.014 60.090 25.931 1.00 19.28 85 PRO P CA 1
ATOM 677 C C . PRO A 1 85 ? -32.949 60.639 25.004 1.00 18.72 85 PRO P C 1
ATOM 678 O O . PRO A 1 85 ? -32.974 60.374 23.794 1.00 19.69 85 PRO P O 1
ATOM 682 N N . ASP A 1 86 ? -31.979 61.375 25.506 1.00 18.17 86 ASP P N 1
ATOM 683 C CA . ASP A 1 86 ? -30.884 61.959 24.769 1.00 19.28 86 ASP P CA 1
ATOM 684 C C . ASP A 1 86 ? -29.857 60.947 24.280 1.00 18.06 86 ASP P C 1
ATOM 685 O O . ASP A 1 86 ? -29.087 61.304 23.388 1.00 18.43 86 ASP P O 1
ATOM 690 N N . ALA A 1 87 ? -29.818 59.734 24.812 1.00 15.38 87 ALA P N 1
ATOM 691 C CA . ALA A 1 87 ? -28.856 58.735 24.347 1.00 14.38 87 ALA P CA 1
ATOM 692 C C . ALA A 1 87 ? -29.272 58.183 22.981 1.00 13.93 87 ALA P C 1
ATOM 693 O O . ALA A 1 87 ? -30.422 57.762 22.829 1.00 13.44 87 ALA P O 1
ATOM 695 N N . ASN A 1 88 ? -28.334 58.155 22.037 1.00 12.05 88 ASN P N 1
ATOM 696 C CA . ASN A 1 88 ? -28.604 57.583 20.724 1.00 11.70 88 ASN P CA 1
ATOM 697 C C . ASN A 1 88 ? -27.708 56.382 20.422 1.00 10.97 88 ASN P C 1
ATOM 698 O O . ASN A 1 88 ? -27.857 55.723 19.387 1.00 11.02 88 ASN P O 1
ATOM 703 N N . ALA A 1 89 ? -26.754 56.107 21.299 1.00 9.86 89 ALA P N 1
ATOM 704 C CA . ALA A 1 89 ? -25.833 54.977 21.084 1.00 10.17 89 ALA P CA 1
ATOM 705 C C . ALA A 1 89 ? -25.362 54.473 22.445 1.00 11.39 89 ALA P C 1
ATOM 706 O O . ALA A 1 89 ? -25.238 55.264 23.382 1.00 10.94 89 ALA P O 1
ATOM 708 N N . VAL A 1 90 ? -25.212 53.160 22.554 1.00 10.99 90 VAL P N 1
ATOM 709 C CA . VAL A 1 90 ? -24.831 52.551 23.830 1.00 10.08 90 VAL P CA 1
ATOM 710 C C . VAL A 1 90 ? -23.695 51.577 23.567 1.00 10.96 90 VAL P C 1
ATOM 711 O O . VAL A 1 90 ? -23.768 50.775 22.644 1.00 10.72 90 VAL P O 1
ATOM 715 N N . VAL A 1 91 ? -22.637 51.681 24.367 1.00 10.16 91 VAL P N 1
ATOM 716 C CA . VAL A 1 91 ? -21.490 50.781 24.260 1.00 10.59 91 VAL P CA 1
ATOM 717 C C . VAL A 1 91 ? -21.405 49.970 25.553 1.00 9.29 91 VAL P C 1
ATOM 718 O O . VAL A 1 91 ? -21.432 50.558 26.646 1.00 10.64 91 VAL P O 1
ATOM 722 N N . HIS A 1 92 ? -21.315 48.659 25.431 1.00 7.24 92 HIS P N 1
ATOM 723 C CA . HIS A 1 92 ? -21.112 47.809 26.612 1.00 7.94 92 HIS P CA 1
ATOM 724 C C . HIS A 1 92 ? -19.832 46.998 26.432 1.00 7.45 92 HIS P C 1
ATOM 725 O O . HIS A 1 92 ? -19.603 46.468 25.348 1.00 9.22 92 HIS P O 1
ATOM 732 N N . ASN A 1 93 ? -19.004 46.897 27.472 1.00 8.44 93 ASN P N 1
ATOM 733 C CA . ASN A 1 93 ? -17.840 46.010 27.329 1.00 8.83 93 ASN P CA 1
ATOM 734 C C . ASN A 1 93 ? -17.445 45.556 28.729 1.00 9.39 93 ASN P C 1
ATOM 735 O O . ASN A 1 93 ? -18.063 45.976 29.706 1.00 8.68 93 ASN P O 1
ATOM 740 N N . HIS A 1 94 ? -16.464 44.661 28.793 1.00 8.93 94 HIS P N 1
ATOM 741 C CA . HIS A 1 94 ? -15.954 44.153 30.058 1.00 8.72 94 HIS P CA 1
ATOM 742 C C . HIS A 1 94 ? -14.479 44.600 30.134 1.00 8.54 94 HIS P C 1
ATOM 743 O O . HIS A 1 94 ? -13.607 43.806 30.453 1.00 8.76 94 HIS P O 1
ATOM 750 N N . ALA A 1 95 ? -14.218 45.871 29.833 1.00 7.09 95 ALA P N 1
ATOM 751 C CA . ALA A 1 95 ? -12.843 46.387 29.866 1.00 8.74 95 ALA P CA 1
ATOM 752 C C . ALA A 1 95 ? -12.235 46.109 31.236 1.00 8.06 95 ALA P C 1
ATOM 753 O O . ALA A 1 95 ? -12.911 46.218 32.253 1.00 8.51 95 ALA P O 1
ATOM 755 N N . VAL A 1 96 ? -10.971 45.699 31.254 1.00 8.99 96 VAL P N 1
ATOM 756 C CA . VAL A 1 96 ? -10.368 45.161 32.476 1.00 8.85 96 VAL P CA 1
ATOM 757 C C . VAL A 1 96 ? -10.334 46.103 33.650 1.00 8.58 96 VAL P C 1
ATOM 758 O O . VAL A 1 96 ? -10.703 45.669 34.763 1.00 8.02 96 VAL P O 1
ATOM 765 N N . HIS A 1 97 ? -9.928 47.365 33.500 1.00 7.60 97 HIS P N 1
ATOM 766 C CA . HIS A 1 97 ? -9.878 48.250 34.671 1.00 8.52 97 HIS P CA 1
ATOM 767 C C . HIS A 1 97 ? -11.258 48.604 35.171 1.00 8.49 97 HIS P C 1
ATOM 768 O O . HIS A 1 97 ? -11.528 48.537 36.393 1.00 8.64 97 HIS P O 1
ATOM 775 N N . CYS A 1 98 ? -12.195 48.924 34.276 1.00 7.52 98 CYS P N 1
ATOM 776 C CA . CYS A 1 98 ? -13.571 49.196 34.668 1.00 7.84 98 CYS P CA 1
ATOM 777 C C . CYS A 1 98 ? -14.145 47.999 35.438 1.00 7.95 98 CYS P C 1
ATOM 778 O O . CYS A 1 98 ? -14.779 48.128 36.485 1.00 9.31 98 CYS P O 1
ATOM 781 N N . THR A 1 99 ? -13.878 46.819 34.893 1.00 8.32 99 THR P N 1
ATOM 782 C CA . THR A 1 99 ? -14.408 45.587 35.504 1.00 8.07 99 THR P CA 1
ATOM 783 C C . THR A 1 99 ? -13.796 45.299 36.861 1.00 8.68 99 THR P C 1
ATOM 784 O O . THR A 1 99 ? -14.511 44.862 37.773 1.00 8.55 99 THR P O 1
ATOM 788 N N . ALA A 1 100 ? -12.500 45.537 37.029 1.00 8.68 100 ALA P N 1
ATOM 789 C CA . ALA A 1 100 ? -11.869 45.351 38.340 1.00 8.63 100 ALA P CA 1
ATOM 790 C C . ALA A 1 100 ? -12.475 46.313 39.350 1.00 8.21 100 ALA P C 1
ATOM 791 O O . ALA A 1 100 ? -12.734 45.907 40.494 1.00 8.15 100 ALA P O 1
ATOM 793 N N . VAL A 1 101 ? -12.721 47.586 38.959 1.00 7.50 101 VAL P N 1
ATOM 794 C CA . VAL A 1 101 ? -13.357 48.482 39.939 1.00 8.41 101 VAL P CA 1
ATOM 795 C C . VAL A 1 101 ? -14.748 47.964 40.277 1.00 9.49 101 VAL P C 1
ATOM 796 O O . VAL A 1 101 ? -15.143 47.998 41.460 1.00 8.76 101 VAL P O 1
ATOM 800 N N . SER A 1 102 ? -15.465 47.397 39.291 1.00 7.68 102 SER P N 1
ATOM 801 C CA . SER A 1 102 ? -16.806 46.862 39.554 1.00 9.60 102 SER P CA 1
ATOM 802 C C . SER A 1 102 ? -16.810 45.653 40.488 1.00 9.60 102 SER P C 1
ATOM 803 O O . SER A 1 102 ? -17.823 45.391 41.166 1.00 10.95 102 SER P O 1
ATOM 806 N N . ILE A 1 103 ? -15.682 44.947 40.583 1.00 9.04 103 ILE P N 1
ATOM 807 C CA . ILE A 1 103 ? -15.581 43.794 41.489 1.00 10.24 103 ILE P CA 1
ATOM 808 C C . ILE A 1 103 ? -15.440 44.276 42.924 1.00 12.41 103 ILE P C 1
ATOM 809 O O . ILE A 1 103 ? -15.978 43.676 43.860 1.00 12.46 103 ILE P O 1
ATOM 814 N N . LEU A 1 104 ? -14.778 45.416 43.091 1.00 13.66 104 LEU P N 1
ATOM 815 C CA . LEU A 1 104 ? -14.605 46.040 44.400 1.00 14.92 104 LEU P CA 1
ATOM 816 C C . LEU A 1 104 ? -15.902 46.702 44.837 1.00 15.55 104 LEU P C 1
ATOM 817 O O . LEU A 1 104 ? -16.066 47.070 45.999 1.00 15.92 104 LEU P O 1
ATOM 822 N N . ASN A 1 105 ? -16.841 46.913 43.919 1.00 14.39 105 ASN P N 1
ATOM 823 C CA . ASN A 1 105 ? -18.132 47.514 44.168 1.00 16.13 105 ASN P CA 1
ATOM 824 C C . ASN A 1 105 ? -17.959 48.950 44.658 1.00 16.05 105 ASN P C 1
ATOM 825 O O . ASN A 1 105 ? -18.553 49.394 45.635 1.00 16.32 105 ASN P O 1
ATOM 830 N N . ARG A 1 106 ? -17.113 49.680 43.949 1.00 14.63 106 ARG P N 1
ATOM 831 C CA . ARG A 1 106 ? -16.857 51.066 44.320 1.00 15.42 106 ARG P CA 1
ATOM 832 C C . ARG A 1 106 ? -17.251 51.991 43.177 1.00 14.11 106 ARG P C 1
ATOM 833 O O . ARG A 1 106 ? -17.075 51.576 42.033 1.00 14.32 106 ARG P O 1
ATOM 841 N N . SER A 1 107 ? -17.690 53.198 43.499 1.00 13.04 107 SER P N 1
ATOM 842 C CA . SER A 1 107 ? -17.841 54.185 42.433 1.00 13.32 107 SER P CA 1
ATOM 843 C C . SER A 1 107 ? -16.436 54.753 42.190 1.00 13.24 107 SER P C 1
ATOM 844 O O . SER A 1 107 ? -15.613 54.717 43.101 1.00 13.77 107 SER P O 1
ATOM 849 N N . ILE A 1 108 ? -16.177 55.327 41.032 1.00 11.80 108 ILE P N 1
ATOM 850 C CA . ILE A 1 108 ? -14.921 56.044 40.802 1.00 10.49 108 ILE P CA 1
ATOM 851 C C . ILE A 1 108 ? -15.174 57.502 41.200 1.00 11.95 108 ILE P C 1
ATOM 852 O O . ILE A 1 108 ? -16.077 58.112 40.625 1.00 11.71 108 ILE P O 1
ATOM 857 N N . PRO A 1 109 ? -14.452 58.023 42.180 1.00 12.08 109 PRO P N 1
ATOM 858 C CA . PRO A 1 109 ? -14.619 59.383 42.661 1.00 11.67 109 PRO P CA 1
ATOM 859 C C . PRO A 1 109 ? -13.831 60.357 41.797 1.00 12.31 109 PRO P C 1
ATOM 860 O O . PRO A 1 109 ? -13.148 59.939 40.854 1.00 10.77 109 PRO P O 1
ATOM 864 N N . ALA A 1 110 ? -13.865 61.639 42.119 1.00 11.45 110 ALA P N 1
ATOM 865 C CA . ALA A 1 110 ? -13.270 62.688 41.308 1.00 11.62 110 ALA P CA 1
ATOM 866 C C . ALA A 1 110 ? -11.760 62.815 41.456 1.00 11.51 110 ALA P C 1
ATOM 867 O O . ALA A 1 110 ? -11.235 63.830 41.924 1.00 12.05 110 ALA P O 1
ATOM 869 N N . ILE A 1 111 ? -11.059 61.803 40.962 1.00 10.71 111 ILE P N 1
ATOM 870 C CA . ILE A 1 111 ? -9.602 61.745 41.037 1.00 10.18 111 ILE P CA 1
ATOM 871 C C . ILE A 1 111 ? -8.916 62.533 39.920 1.00 10.08 111 ILE P C 1
ATOM 872 O O . ILE A 1 111 ? -7.706 62.755 39.891 1.00 9.87 111 ILE P O 1
ATOM 877 N N . HIS A 1 112 ? -9.677 62.922 38.919 1.00 9.96 112 HIS P N 1
ATOM 878 C CA . HIS A 1 112 ? -9.197 63.632 37.740 1.00 10.23 112 HIS P CA 1
ATOM 879 C C . HIS A 1 112 ? -10.338 64.490 37.214 1.00 11.43 112 HIS P C 1
ATOM 880 O O . HIS A 1 112 ? -11.501 64.084 37.358 1.00 10.81 112 HIS P O 1
ATOM 887 N N . TYR A 1 113 ? -10.024 65.649 36.637 1.00 10.78 113 TYR P N 1
ATOM 888 C CA . TYR A 1 113 ? -11.076 66.541 36.161 1.00 11.52 113 TYR P CA 1
ATOM 889 C C . TYR A 1 113 ? -11.902 65.980 35.030 1.00 11.37 113 TYR P C 1
ATOM 890 O O . TYR A 1 113 ? -13.061 66.378 34.901 1.00 11.29 113 TYR P O 1
ATOM 899 N N . MET A 1 114 ? -11.429 64.999 34.260 1.00 10.49 114 MET P N 1
ATOM 900 C CA . MET A 1 114 ? -12.170 64.385 33.190 1.00 12.54 114 MET P CA 1
ATOM 901 C C . MET A 1 114 ? -13.320 63.508 33.666 1.00 11.56 114 MET P C 1
ATOM 902 O O . MET A 1 114 ? -14.136 63.124 32.830 1.00 13.08 114 MET P O 1
ATOM 907 N N . ILE A 1 115 ? -13.481 63.294 34.961 1.00 11.25 115 ILE P N 1
ATOM 908 C CA . ILE A 1 115 ? -14.638 62.590 35.505 1.00 13.06 115 ILE P CA 1
ATOM 909 C C . ILE A 1 115 ? -15.918 63.322 35.139 1.00 13.12 115 ILE P C 1
ATOM 910 O O . ILE A 1 115 ? -16.974 62.696 34.964 1.00 13.41 115 ILE P O 1
ATOM 915 N N . ALA A 1 116 ? -15.868 64.645 34.945 1.00 12.25 116 ALA P N 1
ATOM 916 C CA . ALA A 1 116 ? -17.021 65.438 34.554 1.00 12.20 116 ALA P CA 1
ATOM 917 C C . ALA A 1 116 ? -17.589 65.090 33.186 1.00 12.83 116 ALA P C 1
ATOM 918 O O . ALA A 1 116 ? -18.754 65.399 32.896 1.00 12.90 116 ALA P O 1
ATOM 920 N N . ALA A 1 117 ? -16.862 64.381 32.324 1.00 13.56 117 ALA P N 1
ATOM 921 C CA . ALA A 1 117 ? -17.349 63.954 31.031 1.00 15.01 117 ALA P CA 1
ATOM 922 C C . ALA A 1 117 ? -18.568 63.048 31.139 1.00 14.74 117 ALA P C 1
ATOM 923 O O . ALA A 1 117 ? -19.376 63.032 30.203 1.00 15.40 117 ALA P O 1
ATOM 925 N N . ALA A 1 118 ? -18.756 62.333 32.244 1.00 13.58 118 ALA P N 1
ATOM 926 C CA . ALA A 1 118 ? -19.899 61.446 32.425 1.00 13.96 118 ALA P CA 1
ATOM 927 C C . ALA A 1 118 ? -21.074 62.135 33.104 1.00 13.98 118 ALA P C 1
ATOM 928 O O . ALA A 1 118 ? -22.106 61.529 33.413 1.00 14.09 118 ALA P O 1
ATOM 930 N N . GLY A 1 119 ? -20.946 63.445 33.349 1.00 13.80 119 GLY P N 1
ATOM 931 C CA . GLY A 1 119 ? -22.017 64.267 33.873 1.00 14.22 119 GLY P CA 1
ATOM 932 C C . GLY A 1 119 ? -21.961 64.773 35.290 1.00 14.95 119 GLY P C 1
ATOM 933 O O . GLY A 1 119 ? -22.768 65.638 35.680 1.00 15.28 119 GLY P O 1
ATOM 934 N N . GLY A 1 120 ? -21.052 64.276 36.118 1.00 13.50 120 GLY P N 1
ATOM 935 C CA . GLY A 1 120 ? -21.013 64.685 37.513 1.00 14.72 120 GLY P CA 1
ATOM 936 C C . GLY A 1 120 ? -19.636 64.485 38.115 1.00 13.66 120 GLY P C 1
ATOM 937 O O . GLY A 1 120 ? -18.637 64.624 37.402 1.00 13.82 120 GLY P O 1
ATOM 938 N N . ASN A 1 121 ? -19.582 64.166 39.394 1.00 12.94 121 ASN P N 1
ATOM 939 C CA . ASN A 1 121 ? -18.341 64.004 40.114 1.00 13.14 121 ASN P CA 1
ATOM 940 C C . ASN A 1 121 ? -17.984 62.556 40.403 1.00 12.12 121 ASN P C 1
ATOM 941 O O . ASN A 1 121 ? -17.146 62.293 41.266 1.00 13.25 121 ASN P O 1
ATOM 946 N N . SER A 1 122 ? -18.615 61.618 39.708 1.00 11.85 122 SER P N 1
ATOM 947 C CA . SER A 1 122 ? -18.355 60.205 39.949 1.00 11.23 122 SER P CA 1
ATOM 948 C C . SER A 1 122 ? -18.796 59.331 38.786 1.00 10.75 122 SER P C 1
ATOM 949 O O . SER A 1 122 ? -19.565 59.773 37.944 1.00 12.02 122 SER P O 1
ATOM 952 N N . ILE A 1 123 ? -18.357 58.078 38.803 1.00 10.86 123 ILE P N 1
ATOM 953 C CA . ILE A 1 123 ? -18.853 57.046 37.892 1.00 10.47 123 ILE P CA 1
ATOM 954 C C . ILE A 1 123 ? -19.463 56.016 38.856 1.00 10.32 123 ILE P C 1
ATOM 955 O O . ILE A 1 123 ? -18.711 55.454 39.656 1.00 10.34 123 ILE P O 1
ATOM 960 N N . PRO A 1 124 ? -20.773 55.846 38.834 1.00 10.65 124 PRO P N 1
ATOM 961 C CA . PRO A 1 124 ? -21.422 54.955 39.776 1.00 11.10 124 PRO P CA 1
ATOM 962 C C . PRO A 1 124 ? -21.164 53.496 39.422 1.00 10.67 124 PRO P C 1
ATOM 963 O O . PRO A 1 124 ? -20.698 53.134 38.347 1.00 10.80 124 PRO P O 1
ATOM 967 N N . CYS A 1 125 ? -21.484 52.658 40.406 1.00 12.16 125 CYS P N 1
ATOM 968 C CA . CYS A 1 125 ? -21.396 51.211 40.248 1.00 11.72 125 CYS P CA 1
ATOM 969 C C . CYS A 1 125 ? -22.767 50.631 40.595 1.00 12.38 125 CYS P C 1
ATOM 970 O O . CYS A 1 125 ? -23.173 50.716 41.762 1.00 13.08 125 CYS P O 1
ATOM 973 N N . ALA A 1 126 ? -23.458 50.098 39.609 1.00 10.62 126 ALA P N 1
ATOM 974 C CA . ALA A 1 126 ? -24.791 49.522 39.839 1.00 11.53 126 ALA P CA 1
ATOM 975 C C . ALA A 1 126 ? -24.669 48.115 40.404 1.00 12.09 126 ALA P C 1
ATOM 976 O O . ALA A 1 126 ? -23.791 47.328 40.040 1.00 12.90 126 ALA P O 1
ATOM 978 N N . PRO A 1 127 ? -25.547 47.757 41.342 1.00 12.46 127 PRO P N 1
ATOM 979 C CA . PRO A 1 127 ? -25.498 46.456 41.983 1.00 13.22 127 PRO P CA 1
ATOM 980 C C . PRO A 1 127 ? -25.654 45.285 41.041 1.00 13.26 127 PRO P C 1
ATOM 981 O O . PRO A 1 127 ? -26.363 45.354 40.026 1.00 15.11 127 PRO P O 1
ATOM 985 N N . TYR A 1 128 ? -25.036 44.149 41.370 1.00 12.96 128 TYR P N 1
ATOM 986 C CA . TYR A 1 128 ? -25.126 42.946 40.586 1.00 12.91 128 TYR P CA 1
ATOM 987 C C . TYR A 1 128 ? -26.535 42.358 40.483 1.00 13.96 128 TYR P C 1
ATOM 988 O O . TYR A 1 128 ? -27.261 42.227 41.477 1.00 14.25 128 TYR P O 1
ATOM 997 N N . ALA A 1 129 ? -26.894 41.913 39.297 1.00 13.35 129 ALA P N 1
ATOM 998 C CA . ALA A 1 129 ? -28.063 41.097 39.018 1.00 13.98 129 ALA P CA 1
ATOM 999 C C . ALA A 1 129 ? -27.703 40.276 37.780 1.00 14.21 129 ALA P C 1
ATOM 1000 O O . ALA A 1 129 ? -26.868 40.719 36.971 1.00 15.24 129 ALA P O 1
ATOM 1002 N N . THR A 1 130 ? -28.256 39.085 37.631 1.00 14.05 130 THR P N 1
ATOM 1003 C CA . THR A 1 130 ? -27.927 38.234 36.496 1.00 15.47 130 THR P CA 1
ATOM 1004 C C . THR A 1 130 ? -28.094 38.945 35.164 1.00 16.30 130 THR P C 1
ATOM 1005 O O . THR A 1 130 ? -29.087 39.640 34.980 1.00 17.28 130 THR P O 1
ATOM 1009 N N . PHE A 1 131 ? -27.151 38.769 34.241 1.00 17.41 131 PHE P N 1
ATOM 1010 C CA . PHE A 1 131 ? -27.289 39.351 32.909 1.00 18.70 131 PHE P CA 1
ATOM 1011 C C . PHE A 1 131 ? -28.614 38.903 32.284 1.00 19.12 131 PHE P C 1
ATOM 1012 O O . PHE A 1 131 ? -29.109 37.795 32.528 1.00 18.57 131 PHE P O 1
ATOM 1020 N N . GLY A 1 132 ? -29.222 39.803 31.514 1.00 20.24 132 GLY P N 1
ATOM 1021 C CA . GLY A 1 132 ? -30.461 39.541 30.823 1.00 20.41 132 GLY P CA 1
ATOM 1022 C C . GLY A 1 132 ? -31.733 39.622 31.637 1.00 21.98 132 GLY P C 1
ATOM 1023 O O . GLY A 1 132 ? -32.810 39.259 31.140 1.00 22.77 132 GLY P O 1
ATOM 1024 N N . THR A 1 133 ? -31.649 40.047 32.900 1.00 19.99 133 THR P N 1
ATOM 1025 C CA . THR A 1 133 ? -32.824 40.110 33.751 1.00 18.59 133 THR P CA 1
ATOM 1026 C C . THR A 1 133 ? -33.399 41.522 33.826 1.00 19.48 133 THR P C 1
ATOM 1027 O O . THR A 1 133 ? -32.714 42.521 33.642 1.00 18.21 133 THR P O 1
ATOM 1031 N N . ARG A 1 134 ? -34.683 41.576 34.179 1.00 20.17 134 ARG P N 1
ATOM 1032 C CA . ARG A 1 134 ? -35.381 42.839 34.390 1.00 22.16 134 ARG P CA 1
ATOM 1033 C C . ARG A 1 134 ? -34.734 43.570 35.565 1.00 20.20 134 ARG P C 1
ATOM 1034 O O . ARG A 1 134 ? -34.565 44.780 35.534 1.00 19.10 134 ARG P O 1
ATOM 1042 N N . GLU A 1 135 ? -34.360 42.815 36.598 1.00 18.47 135 GLU P N 1
ATOM 1043 C CA . GLU A 1 135 ? -33.685 43.373 37.762 1.00 18.98 135 GLU P CA 1
ATOM 1044 C C . GLU A 1 135 ? -32.422 44.134 37.369 1.00 16.45 135 GLU P C 1
ATOM 1045 O O . GLU A 1 135 ? -32.214 45.268 37.798 1.00 15.46 135 GLU P O 1
ATOM 1051 N N . LEU A 1 136 ? -31.578 43.545 36.523 1.00 14.35 136 LEU P N 1
ATOM 1052 C CA . LEU A 1 136 ? -30.365 44.256 36.090 1.00 13.73 136 LEU P CA 1
ATOM 1053 C C . LEU A 1 136 ? -30.745 45.512 35.313 1.00 13.42 136 LEU P C 1
ATOM 1054 O O . LEU A 1 136 ? -30.155 46.576 35.520 1.00 13.79 136 LEU P O 1
ATOM 1059 N N . SER A 1 137 ? -31.766 45.426 34.450 1.00 13.79 137 SER P N 1
ATOM 1060 C CA . SER A 1 137 ? -32.245 46.567 33.693 1.00 14.91 137 SER P CA 1
ATOM 1061 C C . SER A 1 137 ? -32.639 47.737 34.586 1.00 14.21 137 SER P C 1
ATOM 1062 O O . SER A 1 137 ? -32.283 48.877 34.274 1.00 14.12 137 SER P O 1
ATOM 1065 N N . GLU A 1 138 ? -33.358 47.477 35.673 1.00 14.97 138 GLU P N 1
ATOM 1066 C CA . GLU A 1 138 ? -33.778 48.521 36.591 1.00 16.63 138 GLU P CA 1
ATOM 1067 C C . GLU A 1 138 ? -32.601 49.191 37.296 1.00 15.02 138 GLU P C 1
ATOM 1068 O O . GLU A 1 138 ? -32.630 50.409 37.501 1.00 14.48 138 GLU P O 1
ATOM 1074 N N . HIS A 1 139 ? -31.581 48.420 37.669 1.00 13.89 139 HIS P N 1
ATOM 1075 C CA . HIS A 1 139 ? -30.404 49.018 38.307 1.00 14.02 139 HIS P CA 1
ATOM 1076 C C . HIS A 1 139 ? -29.677 49.925 37.309 1.00 13.66 139 HIS P C 1
ATOM 1077 O O . HIS A 1 139 ? -29.190 50.992 37.685 1.00 12.90 139 HIS P O 1
ATOM 1084 N N . VAL A 1 140 ? -29.606 49.481 36.051 1.00 12.67 140 VAL P N 1
ATOM 1085 C CA . VAL A 1 140 ? -28.942 50.313 35.039 1.00 12.95 140 VAL P CA 1
ATOM 1086 C C . VAL A 1 140 ? -29.725 51.588 34.789 1.00 12.31 140 VAL P C 1
ATOM 1087 O O . VAL A 1 140 ? -29.139 52.678 34.694 1.00 13.08 140 VAL P O 1
ATOM 1091 N N . ALA A 1 141 ? -31.043 51.477 34.653 1.00 12.97 141 ALA P N 1
ATOM 1092 C CA . ALA A 1 141 ? -31.865 52.664 34.414 1.00 14.21 141 ALA P CA 1
ATOM 1093 C C . ALA A 1 141 ? -31.694 53.705 35.509 1.00 14.70 141 ALA P C 1
ATOM 1094 O O . ALA A 1 141 ? -31.603 54.903 35.223 1.00 14.92 141 ALA P O 1
ATOM 1096 N N . LEU A 1 142 ? -31.610 53.298 36.759 1.00 14.25 142 LEU P N 1
ATOM 1097 C CA . LEU A 1 142 ? -31.446 54.215 37.877 1.00 15.68 142 LEU P CA 1
ATOM 1098 C C . LEU A 1 142 ? -30.057 54.830 37.924 1.00 15.34 142 LEU P C 1
ATOM 1099 O O . LEU A 1 142 ? -29.919 56.022 38.197 1.00 15.56 142 LEU P O 1
ATOM 1104 N N . ALA A 1 143 ? -29.031 54.036 37.580 1.00 14.20 143 ALA P N 1
ATOM 1105 C CA . ALA A 1 143 ? -27.663 54.564 37.589 1.00 12.86 143 ALA P CA 1
ATOM 1106 C C . ALA A 1 143 ? -27.455 55.595 36.492 1.00 12.98 143 ALA P C 1
ATOM 1107 O O . ALA A 1 143 ? -26.648 56.513 36.642 1.00 13.77 143 ALA P O 1
ATOM 1109 N N . LEU A 1 144 ? -28.134 55.474 35.360 1.00 12.69 144 LEU P N 1
ATOM 1110 C CA . LEU A 1 144 ? -27.964 56.394 34.247 1.00 13.71 144 LEU P CA 1
ATOM 1111 C C . LEU A 1 144 ? -28.893 57.600 34.322 1.00 14.93 144 LEU P C 1
ATOM 1112 O O . LEU A 1 144 ? -28.829 58.444 33.427 1.00 15.35 144 LEU P O 1
ATOM 1117 N N . LYS A 1 145 ? -29.681 57.731 35.390 1.00 15.15 145 LYS P N 1
ATOM 1118 C CA . LYS A 1 145 ? -30.564 58.895 35.456 1.00 17.46 145 LYS P CA 1
ATOM 1119 C C . LYS A 1 145 ? -29.765 60.185 35.358 1.00 17.58 145 LYS P C 1
ATOM 1120 O O . LYS A 1 145 ? -30.185 61.120 34.660 1.00 17.04 145 LYS P O 1
ATOM 1126 N N . ASN A 1 146 ? -28.665 60.287 36.113 1.00 16.57 146 ASN P N 1
ATOM 1127 C CA . ASN A 1 146 ? -27.892 61.514 36.131 1.00 16.72 146 ASN P CA 1
ATOM 1128 C C . ASN A 1 146 ? -26.440 61.296 35.702 1.00 15.12 146 ASN P C 1
ATOM 1129 O O . ASN A 1 146 ? -25.589 62.128 36.025 1.00 15.11 146 ASN P O 1
ATOM 1138 N N . ARG A 1 147 ? -26.158 60.183 35.037 1.00 13.04 147 ARG P N 1
ATOM 1139 C CA . ARG A 1 147 ? -24.788 59.917 34.580 1.00 12.02 147 ARG P CA 1
ATOM 1140 C C . ARG A 1 147 ? -24.862 59.284 33.191 1.00 11.05 147 ARG P C 1
ATOM 1141 O O . ARG A 1 147 ? -25.838 58.586 32.939 1.00 11.90 147 ARG P O 1
ATOM 1149 N N . LYS A 1 148 ? -23.847 59.490 32.370 1.00 10.21 148 LYS P N 1
ATOM 1150 C CA . LYS A 1 148 ? -23.831 58.905 31.025 1.00 10.99 148 LYS P CA 1
ATOM 1151 C C . LYS A 1 148 ? -23.082 57.578 30.986 1.00 11.46 148 LYS P C 1
ATOM 1152 O O . LYS A 1 148 ? -23.110 56.877 29.958 1.00 11.17 148 LYS P O 1
ATOM 1158 N N . ALA A 1 149 ? -22.469 57.189 32.098 1.00 10.05 149 ALA P N 1
ATOM 1159 C CA . ALA A 1 149 ? -21.788 55.892 32.136 1.00 10.44 149 ALA P CA 1
ATOM 1160 C C . ALA A 1 149 ? -21.935 55.308 33.544 1.00 10.49 149 ALA P C 1
ATOM 1161 O O . ALA A 1 149 ? -22.062 56.090 34.478 1.00 10.95 149 ALA P O 1
ATOM 1163 N N . THR A 1 150 ? -21.915 53.989 33.623 1.00 9.48 150 THR P N 1
ATOM 1164 C CA . THR A 1 150 ? -22.001 53.333 34.926 1.00 9.60 150 THR P CA 1
ATOM 1165 C C . THR A 1 150 ? -21.239 52.011 34.884 1.00 10.40 150 THR P C 1
ATOM 1166 O O . THR A 1 150 ? -21.192 51.312 33.869 1.00 10.54 150 THR P O 1
ATOM 1170 N N . LEU A 1 151 ? -20.600 51.666 35.996 1.00 9.04 151 LEU P N 1
ATOM 1171 C CA . LEU A 1 151 ? -20.021 50.332 36.141 1.00 9.69 151 LEU P CA 1
ATOM 1172 C C . LEU A 1 151 ? -21.161 49.386 36.557 1.00 11.20 151 LEU P C 1
ATOM 1173 O O . LEU A 1 151 ? -22.206 49.811 37.067 1.00 10.11 151 LEU P O 1
ATOM 1178 N N . LEU A 1 152 ? -20.978 48.107 36.264 1.00 9.43 152 LEU P N 1
ATOM 1179 C CA . LEU A 1 152 ? -21.935 47.055 36.614 1.00 10.14 152 LEU P CA 1
ATOM 1180 C C . LEU A 1 152 ? -21.204 46.071 37.534 1.00 10.56 152 LEU P C 1
ATOM 1181 O O . LEU A 1 152 ? -20.249 45.438 37.071 1.00 9.61 152 LEU P O 1
ATOM 1190 N N . GLN A 1 153 ? -21.558 45.998 38.816 1.00 10.06 153 GLN P N 1
ATOM 1191 C CA . GLN A 1 153 ? -20.838 45.150 39.769 1.00 9.27 153 GLN P CA 1
ATOM 1192 C C . GLN A 1 153 ? -20.610 43.732 39.285 1.00 10.27 153 GLN P C 1
ATOM 1193 O O . GLN A 1 153 ? -21.519 43.124 38.733 1.00 9.82 153 GLN P O 1
ATOM 1199 N N . HIS A 1 154 ? -19.401 43.183 39.388 1.00 9.91 154 HIS P N 1
ATOM 1200 C CA . HIS A 1 154 ? -19.000 41.873 38.925 1.00 9.67 154 HIS P CA 1
ATOM 1201 C C . HIS A 1 154 ? -19.284 41.673 37.439 1.00 9.71 154 HIS P C 1
ATOM 1202 O O . HIS A 1 154 ? -19.528 40.535 37.026 1.00 10.66 154 HIS P O 1
ATOM 1209 N N . HIS A 1 155 ? -19.206 42.755 36.637 1.00 8.74 155 HIS P N 1
ATOM 1210 C CA . HIS A 1 155 ? -19.606 42.566 35.238 1.00 8.09 155 HIS P CA 1
ATOM 1211 C C . HIS A 1 155 ? -18.815 43.435 34.280 1.00 7.55 155 HIS P C 1
ATOM 1212 O O . HIS A 1 155 ? -18.061 42.877 33.468 1.00 8.19 155 HIS P O 1
ATOM 1219 N N . GLY A 1 156 ? -19.005 44.753 34.294 1.00 8.03 156 GLY P N 1
ATOM 1220 C CA . GLY A 1 156 ? -18.305 45.556 33.277 1.00 8.07 156 GLY P CA 1
ATOM 1221 C C . GLY A 1 156 ? -18.839 46.982 33.249 1.00 7.97 156 GLY P C 1
ATOM 1222 O O . GLY A 1 156 ? -19.118 47.570 34.287 1.00 9.57 156 GLY P O 1
ATOM 1223 N N . LEU A 1 157 ? -18.944 47.531 32.047 1.00 7.80 157 LEU P N 1
ATOM 1224 C CA . LEU A 1 157 ? -19.288 48.942 31.854 1.00 7.90 157 LEU P CA 1
ATOM 1225 C C . LEU A 1 157 ? -20.402 49.163 30.847 1.00 7.51 157 LEU P C 1
ATOM 1226 O O . LEU A 1 157 ? -20.475 48.478 29.822 1.00 7.66 157 LEU P O 1
ATOM 1235 N N . ILE A 1 158 ? -21.217 50.195 31.045 1.00 8.08 158 ILE P N 1
ATOM 1236 C CA . ILE A 1 158 ? -22.169 50.692 30.055 1.00 9.05 158 ILE P CA 1
ATOM 1237 C C . ILE A 1 158 ? -21.927 52.207 29.897 1.00 10.07 158 ILE P C 1
ATOM 1238 O O . ILE A 1 158 ? -21.803 52.928 30.891 1.00 10.21 158 ILE P O 1
ATOM 1247 N N . ALA A 1 159 ? -21.812 52.664 28.656 1.00 9.30 159 ALA P N 1
ATOM 1248 C CA . ALA A 1 159 ? -21.614 54.102 28.420 1.00 9.59 159 ALA P CA 1
ATOM 1249 C C . ALA A 1 159 ? -22.569 54.527 27.304 1.00 10.65 159 ALA P C 1
ATOM 1250 O O . ALA A 1 159 ? -22.790 53.739 26.387 1.00 11.38 159 ALA P O 1
ATOM 1252 N N . CYS A 1 160 ? -23.197 55.691 27.421 1.00 9.61 160 CYS P N 1
ATOM 1253 C CA . CYS A 1 160 ? -24.112 56.120 26.372 1.00 11.79 160 CYS P CA 1
ATOM 1254 C C . CYS A 1 160 ? -23.838 57.578 26.004 1.00 11.90 160 CYS P C 1
ATOM 1255 O O . CYS A 1 160 ? -23.376 58.359 26.837 1.00 12.68 160 CYS P O 1
ATOM 1260 N N . GLU A 1 161 ? -24.150 57.928 24.753 1.00 10.80 161 GLU P N 1
ATOM 1261 C CA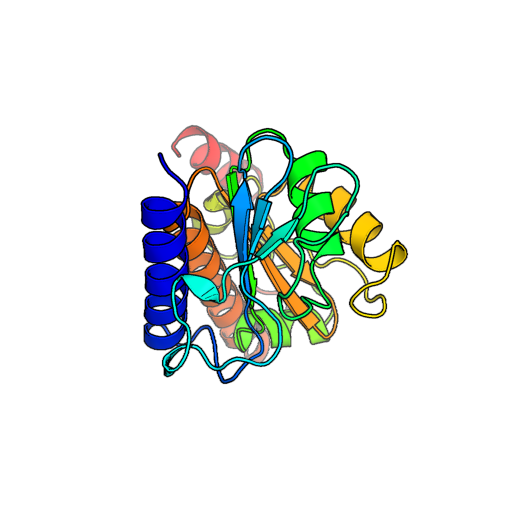 . GLU A 1 161 ? -23.915 59.304 24.337 1.00 10.98 161 GLU P CA 1
ATOM 1262 C C . GLU A 1 161 ? -24.742 59.588 23.080 1.00 11.85 161 GLU P C 1
ATOM 1263 O O . GLU A 1 161 ? -25.505 58.726 22.636 1.00 11.03 161 GLU P O 1
ATOM 1269 N N . VAL A 1 162 ? -24.568 60.791 22.545 1.00 13.05 162 VAL P N 1
ATOM 1270 C CA . VAL A 1 162 ? -25.351 61.224 21.392 1.00 14.57 162 VAL P CA 1
ATOM 1271 C C . VAL A 1 162 ? -25.043 60.553 20.077 1.00 15.42 162 VAL P C 1
ATOM 1272 O O . VAL A 1 162 ? -25.879 60.633 19.160 1.00 15.07 162 VAL P O 1
ATOM 1276 N N . ASN A 1 163 ? -23.871 59.947 19.908 1.00 14.29 163 ASN P N 1
ATOM 1277 C CA . ASN A 1 163 ? -23.580 59.181 18.711 1.00 14.63 163 ASN P CA 1
ATOM 1278 C C . ASN A 1 163 ? -22.544 58.112 19.075 1.00 14.55 163 ASN P C 1
ATOM 1279 O O . ASN A 1 163 ? -22.073 58.089 20.212 1.00 13.13 163 ASN P O 1
ATOM 1284 N N . LEU A 1 164 ? -22.246 57.222 18.151 1.00 14.90 164 LEU P N 1
ATOM 1285 C CA . LEU A 1 164 ? -21.337 56.115 18.374 1.00 15.59 164 LEU P CA 1
ATOM 1286 C C . LEU A 1 164 ? -19.915 56.551 18.696 1.00 15.75 164 LEU P C 1
ATOM 1287 O O . LEU A 1 164 ? -19.266 55.987 19.579 1.00 15.55 164 LEU P O 1
ATOM 1292 N N . GLU A 1 165 ? -19.435 57.578 17.998 1.00 16.19 165 GLU P N 1
ATOM 1293 C CA . GLU A 1 165 ? -18.085 58.073 18.240 1.00 17.20 165 GLU P CA 1
ATOM 1294 C C . GLU A 1 165 ? -17.927 58.620 19.648 1.00 14.77 165 GLU P C 1
ATOM 1295 O O . GLU A 1 165 ? -16.916 58.322 20.304 1.00 13.34 165 GLU P O 1
ATOM 1301 N N . LYS A 1 166 ? -18.896 59.412 20.099 1.00 14.28 166 LYS P N 1
ATOM 1302 C CA . LYS A 1 166 ? -18.807 59.980 21.443 1.00 13.86 166 LYS P CA 1
ATOM 1303 C C . LYS A 1 166 ? -19.026 58.894 22.498 1.00 12.62 166 LYS P C 1
ATOM 1304 O O . LYS A 1 166 ? -18.411 58.980 23.562 1.00 11.22 166 LYS P O 1
ATOM 1310 N N . ALA A 1 167 ? -19.875 57.909 22.195 1.00 11.42 167 ALA P N 1
ATOM 1311 C CA . ALA A 1 167 ? -20.077 56.835 23.180 1.00 11.14 167 ALA P CA 1
ATOM 1312 C C . ALA A 1 167 ? -18.789 56.030 23.354 1.00 10.84 167 ALA P C 1
ATOM 1313 O O . ALA A 1 167 ? -18.430 55.647 24.470 1.00 10.60 167 ALA P O 1
ATOM 1315 N N . LEU A 1 168 ? -18.091 55.716 22.256 1.00 10.94 168 LEU P N 1
ATOM 1316 C CA . LEU A 1 168 ? -16.839 54.956 22.386 1.00 11.24 168 LEU P CA 1
ATOM 1317 C C . LEU A 1 168 ? -15.777 55.775 23.102 1.00 11.09 168 LEU P C 1
ATOM 1318 O O . LEU A 1 168 ? -15.031 55.308 23.966 1.00 11.44 168 LEU P O 1
ATOM 1323 N N . TRP A 1 169 ? -15.696 57.063 22.757 1.00 11.14 169 TRP P N 1
ATOM 1324 C CA . TRP A 1 169 ? -14.752 58.007 23.347 1.00 12.40 169 TRP P CA 1
ATOM 1325 C C . TRP A 1 169 ? -14.959 58.054 24.861 1.00 11.41 169 TRP P C 1
ATOM 1326 O O . TRP A 1 169 ? -14.014 57.963 25.646 1.00 10.35 169 TRP P O 1
ATOM 1337 N N . LEU A 1 170 ? -16.221 58.128 25.292 1.00 9.55 170 LEU P N 1
ATOM 1338 C CA . LEU A 1 170 ? -16.542 58.141 26.715 1.00 8.83 170 LEU P CA 1
ATOM 1339 C C . LEU A 1 170 ? -16.159 56.828 27.390 1.00 9.09 170 LEU P C 1
ATOM 1340 O O . LEU A 1 170 ? -15.561 56.828 28.479 1.00 9.48 170 LEU P O 1
ATOM 1345 N N . ALA A 1 171 ? -16.454 55.703 26.759 1.00 8.87 171 ALA P N 1
ATOM 1346 C CA . ALA A 1 171 ? -16.111 54.386 27.305 1.00 9.09 171 ALA P CA 1
ATOM 1347 C C . ALA A 1 171 ? -14.604 54.286 27.540 1.00 9.8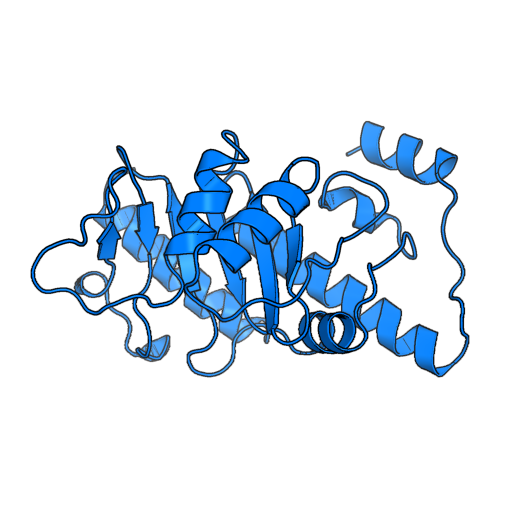2 171 ALA P C 1
ATOM 1348 O O . ALA A 1 171 ? -14.147 53.796 28.573 1.00 10.32 171 ALA P O 1
ATOM 1350 N N . HIS A 1 172 ? -13.830 54.799 26.583 1.00 9.45 172 HIS P N 1
ATOM 1351 C CA . HIS A 1 172 ? -12.379 54.792 26.736 1.00 10.84 172 HIS P CA 1
ATOM 1352 C C . HIS A 1 172 ? -11.934 55.709 27.865 1.00 10.85 172 HIS P C 1
ATOM 1353 O O . HIS A 1 172 ? -11.070 55.309 28.649 1.00 10.44 172 HIS P O 1
ATOM 1366 N N . GLU A 1 173 ? -12.516 56.904 27.994 1.00 10.29 173 GLU P N 1
ATOM 1367 C CA . GLU A 1 173 ? -12.138 57.797 29.085 1.00 10.76 173 GLU P CA 1
ATOM 1368 C C . GLU A 1 173 ? -12.457 57.147 30.437 1.00 9.35 173 GLU P C 1
ATOM 1369 O O . GLU A 1 173 ? -11.695 57.332 31.393 1.00 9.38 173 GLU P O 1
ATOM 1375 N N . VAL A 1 174 ? -13.556 56.405 30.533 1.00 8.16 174 VAL P N 1
ATOM 1376 C CA . VAL A 1 174 ? -13.895 55.760 31.812 1.00 7.38 174 VAL P CA 1
ATOM 1377 C C . VAL A 1 174 ? -12.894 54.658 32.097 1.00 8.05 174 VAL P C 1
ATOM 1378 O O . VAL A 1 174 ? -12.469 54.476 33.248 1.00 8.06 174 VAL P O 1
ATOM 1382 N N . GLU A 1 175 ? -12.425 53.930 31.082 1.00 6.39 175 GLU P N 1
ATOM 1383 C CA . GLU A 1 175 ? -11.401 52.891 31.300 1.00 7.52 175 GLU P CA 1
ATOM 1384 C C . GLU A 1 175 ? -10.107 53.549 31.768 1.00 7.52 175 GLU P C 1
ATOM 1385 O O . GLU A 1 175 ? -9.395 53.045 32.668 1.00 8.99 175 GLU P O 1
ATOM 1391 N N . VAL A 1 176 ? -9.743 54.729 31.245 1.00 7.25 176 VAL P N 1
ATOM 1392 C CA . VAL A 1 176 ? -8.551 55.441 31.710 1.00 8.72 176 VAL P CA 1
ATOM 1393 C C . VAL A 1 176 ? -8.722 55.856 33.172 1.00 7.05 176 VAL P C 1
ATOM 1394 O O . VAL A 1 176 ? -7.813 55.674 33.998 1.00 6.59 176 VAL P O 1
ATOM 1398 N N . LEU A 1 177 ? -9.894 56.391 33.508 1.00 6.79 177 LEU P N 1
ATOM 1399 C CA . LEU A 1 177 ? -10.148 56.782 34.904 1.00 8.06 177 LEU P CA 1
ATOM 1400 C C . LEU A 1 177 ? -10.089 55.601 35.860 1.00 8.52 177 LEU P C 1
ATOM 1401 O O . LEU A 1 177 ? -9.572 55.707 36.974 1.00 7.91 177 LEU P O 1
ATOM 1406 N N . ALA A 1 178 ? -10.613 54.439 35.436 1.00 8.34 178 ALA P N 1
ATOM 1407 C CA . ALA A 1 178 ? -10.571 53.228 36.249 1.00 8.15 178 ALA P CA 1
ATOM 1408 C C . ALA A 1 178 ? -9.137 52.753 36.458 1.00 8.34 178 ALA P C 1
ATOM 1409 O O . ALA A 1 178 ? -8.737 52.353 37.545 1.00 8.75 178 ALA P O 1
ATOM 1411 N N . GLN A 1 179 ? -8.310 52.827 35.410 1.00 7.11 179 GLN P N 1
ATOM 1412 C CA . GLN A 1 179 ? -6.905 52.453 35.540 1.00 7.83 179 GLN P CA 1
ATOM 1413 C C . GLN A 1 179 ? -6.197 53.412 36.483 1.00 8.77 179 GLN P C 1
ATOM 1414 O O . GLN A 1 179 ? -5.411 52.997 37.328 1.00 10.36 179 GLN P O 1
ATOM 1420 N N . LEU A 1 180 ? -6.470 54.723 36.381 1.00 8.75 180 LEU P N 1
ATOM 1421 C CA . LEU A 1 180 ? -5.853 55.685 37.294 1.00 8.65 180 LEU P CA 1
ATOM 1422 C C . LEU A 1 180 ? -6.231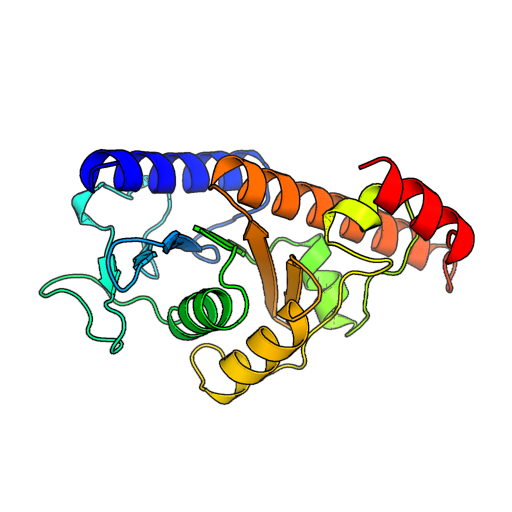 55.386 38.742 1.00 8.90 180 LEU P C 1
ATOM 1423 O O . LEU A 1 180 ? -5.404 55.434 39.657 1.00 9.15 180 LEU P O 1
ATOM 1428 N N . TYR A 1 181 ? -7.503 55.049 38.956 1.00 9.04 181 TYR P N 1
ATOM 1429 C CA . TYR A 1 181 ? -8.006 54.739 40.297 1.00 7.79 181 TYR P CA 1
ATOM 1430 C C . TYR A 1 181 ? -7.374 53.483 40.884 1.00 9.00 181 TYR P C 1
ATOM 1431 O O . TYR A 1 181 ? -6.912 53.488 42.025 1.00 9.20 181 TYR P O 1
ATOM 1440 N N . LEU A 1 182 ? -7.339 52.381 40.126 1.00 9.17 182 LEU P N 1
ATOM 1441 C CA . LEU A 1 182 ? -6.734 51.162 40.661 1.00 9.82 182 LEU P CA 1
ATOM 1442 C C . LEU A 1 182 ? -5.240 51.317 40.919 1.00 11.29 182 LEU P C 1
ATOM 1443 O O . LEU A 1 182 ? -4.718 50.696 41.863 1.00 11.70 182 LEU P O 1
ATOM 1448 N N . THR A 1 183 ? -4.547 52.049 40.050 1.00 10.63 183 THR P N 1
ATOM 1449 C CA . THR A 1 183 ? -3.101 52.212 40.182 1.00 11.91 183 THR P CA 1
ATOM 1450 C C . THR A 1 183 ? -2.758 53.003 41.439 1.00 12.83 183 THR P C 1
ATOM 1451 O O . THR A 1 183 ? -1.802 52.669 42.140 1.00 14.09 183 THR P O 1
ATOM 1455 N N . THR A 1 184 ? -3.562 54.018 41.723 1.00 11.31 184 THR P N 1
ATOM 1456 C CA . THR A 1 184 ? -3.350 54.856 42.895 1.00 11.38 184 THR P CA 1
ATOM 1457 C C . THR A 1 184 ? -3.904 54.194 44.153 1.00 12.32 184 THR P C 1
ATOM 1458 O O . THR A 1 184 ? -3.237 54.321 45.195 1.00 12.78 184 THR P O 1
ATOM 1462 N N . LEU A 1 185 ? -4.975 53.420 44.069 1.00 13.35 185 LEU P N 1
ATOM 1463 C CA . LEU A 1 185 ? -5.520 52.723 45.233 1.00 15.47 185 LEU P CA 1
ATOM 1464 C C . LEU A 1 185 ? -4.559 51.728 45.851 1.00 16.25 185 LEU P C 1
ATOM 1465 O O . LEU A 1 185 ? -4.563 51.474 47.057 1.00 16.64 185 LEU P O 1
ATOM 1470 N N . ALA A 1 186 ? -3.722 51.122 45.026 1.00 16.36 186 ALA P N 1
ATOM 1471 C CA . ALA A 1 186 ? -2.714 50.161 45.435 1.00 18.18 186 ALA P CA 1
ATOM 1472 C C . ALA A 1 186 ? -1.636 50.813 46.293 1.00 18.18 186 ALA P C 1
ATOM 1473 O O . ALA A 1 186 ? -0.946 50.128 47.043 1.00 20.88 186 ALA P O 1
ATOM 1475 N N . ILE A 1 187 ? -1.455 52.110 46.178 1.00 16.60 187 ILE P N 1
ATOM 1476 C CA . ILE A 1 187 ? -0.484 52.880 46.931 1.00 17.27 187 ILE P CA 1
ATOM 1477 C C . ILE A 1 187 ? -1.119 53.594 48.114 1.00 18.37 187 ILE P C 1
ATOM 1478 O O . ILE A 1 187 ? -0.524 53.591 49.196 1.00 19.12 187 ILE P O 1
ATOM 1483 N N . THR A 1 188 ? -2.284 54.207 47.928 1.00 19.26 188 THR P N 1
ATOM 1484 C CA . THR A 1 188 ? -2.921 54.899 49.046 1.00 22.10 188 THR P CA 1
ATOM 1485 C C . THR A 1 188 ? -4.437 54.800 48.957 1.00 22.42 188 THR P C 1
ATOM 1486 O O . THR A 1 188 ? -5.004 54.960 47.886 1.00 21.10 188 THR P O 1
ATOM 1490 N N . ASP A 1 189 ? -5.082 54.510 50.082 1.00 23.60 189 ASP P N 1
ATOM 1491 C CA . ASP A 1 189 ? -6.542 54.389 50.139 1.00 25.12 189 ASP P CA 1
ATOM 1492 C C . ASP A 1 189 ? -7.001 55.119 51.394 1.00 25.00 189 ASP P C 1
ATOM 1493 O O . ASP A 1 189 ? -6.538 54.785 52.490 1.00 25.88 189 ASP P O 1
ATOM 1498 N N . PRO A 1 190 ? -7.779 56.180 51.241 1.00 23.38 190 PRO P N 1
ATOM 1499 C CA . PRO A 1 190 ? -8.343 56.602 49.981 1.00 21.96 190 PRO P CA 1
ATOM 1500 C C . PRO A 1 190 ? -7.466 57.494 49.122 1.00 19.73 190 PRO P C 1
ATOM 1501 O O . PRO A 1 190 ? -6.474 58.059 49.568 1.00 20.23 190 PRO P O 1
ATOM 1505 N N . VAL A 1 191 ? -7.832 57.603 47.851 1.00 16.67 191 VAL P N 1
ATOM 1506 C CA . VAL A 1 191 ? -7.117 58.438 46.889 1.00 15.61 191 VAL P CA 1
ATOM 1507 C C . VAL A 1 191 ? -7.612 59.877 46.970 1.00 14.89 191 VAL P C 1
ATOM 1508 O O . VAL A 1 191 ? -8.805 60.154 47.074 1.00 14.25 191 VAL P O 1
ATOM 1512 N N . PRO A 1 192 ? -6.694 60.838 46.878 1.00 15.01 192 PRO P N 1
ATOM 1513 C CA . PRO A 1 192 ? -7.036 62.250 46.877 1.00 15.21 192 PRO P CA 1
ATOM 1514 C C . PRO A 1 192 ? -8.020 62.576 45.769 1.00 14.65 192 PRO P C 1
ATOM 1515 O O . PRO A 1 192 ? -7.880 62.048 44.663 1.00 14.39 192 PRO P O 1
ATOM 1519 N N . VAL A 1 193 ? -8.991 63.444 46.028 1.00 14.59 193 VAL P N 1
ATOM 1520 C CA . VAL A 1 193 ? -9.986 63.821 45.041 1.00 14.61 193 VAL P CA 1
ATOM 1521 C C . VAL A 1 193 ? -10.128 65.342 44.915 1.00 15.41 193 VAL P C 1
ATOM 1522 O O . VAL A 1 193 ? -9.830 66.063 45.873 1.00 15.75 193 VAL P O 1
ATOM 1526 N N . LEU A 1 194 ? -10.661 65.779 43.784 1.00 15.13 194 LEU P N 1
ATOM 1527 C CA . LEU A 1 194 ? -10.975 67.195 43.603 1.00 15.65 194 LEU P CA 1
ATOM 1528 C C . LEU A 1 194 ? -12.265 67.507 44.357 1.00 16.50 194 LEU P C 1
ATOM 1529 O O . LEU A 1 194 ? -13.110 66.615 44.473 1.00 16.47 194 LEU P O 1
ATOM 1534 N N . SER A 1 195 ? -12.411 68.723 44.875 1.00 17.36 195 SER P N 1
ATOM 1535 C CA . SER A 1 195 ? -13.636 69.060 45.613 1.00 19.22 195 SER P CA 1
ATOM 1536 C C . SER A 1 195 ? -14.829 69.194 44.689 1.00 18.94 195 SER P C 1
ATOM 1537 O O . SER A 1 195 ? -14.707 69.429 43.479 1.00 17.67 195 SER P O 1
ATOM 1540 N N . ASP A 1 196 ? -16.046 69.145 45.251 1.00 19.40 196 ASP P N 1
ATOM 1541 C CA . ASP A 1 196 ? -17.258 69.333 44.459 1.00 20.56 196 ASP P CA 1
ATOM 1542 C C . ASP A 1 196 ? -17.311 70.709 43.816 1.00 20.34 196 ASP P C 1
ATOM 1543 O O . ASP A 1 196 ? -17.781 70.870 42.686 1.00 18.99 196 ASP P O 1
ATOM 1548 N N . GLU A 1 197 ? -16.778 71.729 44.476 1.00 21.07 197 GLU P N 1
ATOM 1549 C CA . GLU A 1 197 ? -16.652 73.076 43.960 1.00 23.18 197 GLU P CA 1
ATOM 1550 C C . GLU A 1 197 ? -15.841 73.098 42.659 1.00 21.63 197 GLU P C 1
ATOM 1551 O O . GLU A 1 197 ? -16.241 73.733 41.685 1.00 20.82 197 GLU P O 1
ATOM 1557 N N . GLU A 1 198 ? -14.699 72.395 42.691 1.00 19.46 198 GLU P N 1
ATOM 1558 C CA . GLU A 1 198 ? -13.845 72.335 41.505 1.00 18.85 198 GLU P CA 1
ATOM 1559 C C . GLU A 1 198 ? -14.506 71.590 40.354 1.00 17.79 198 GLU P C 1
ATOM 1560 O O . GLU A 1 198 ? -14.438 72.033 39.200 1.00 17.79 198 GLU P O 1
ATOM 1566 N N . ILE A 1 199 ? -15.187 70.475 40.644 1.00 17.00 199 ILE P N 1
ATOM 1567 C CA . ILE A 1 199 ? -15.893 69.770 39.565 1.00 17.17 199 ILE P CA 1
ATOM 1568 C C . ILE A 1 199 ? -17.022 70.616 38.999 1.00 16.67 199 ILE P C 1
ATOM 1569 O O . ILE A 1 199 ? -17.261 70.631 37.792 1.00 14.86 199 ILE P O 1
ATOM 1574 N N . ALA A 1 200 ? -17.706 71.413 39.820 1.00 17.05 200 ALA P N 1
ATOM 1575 C CA . ALA A 1 200 ? -18.748 72.316 39.321 1.00 17.73 200 ALA P CA 1
ATOM 1576 C C . ALA A 1 200 ? -18.206 73.293 38.287 1.00 17.40 200 ALA P C 1
ATOM 1577 O O . ALA A 1 200 ? -1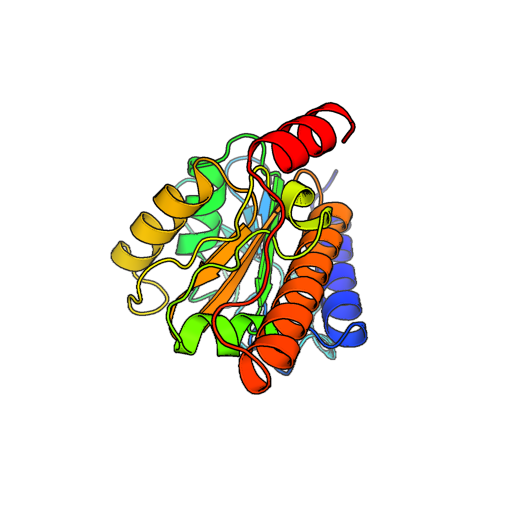8.822 73.516 37.247 1.00 17.53 200 ALA P O 1
ATOM 1579 N N . VAL A 1 201 ? -17.024 73.849 38.516 1.00 17.91 201 VAL P N 1
ATOM 1580 C CA . VAL A 1 201 ? -16.369 74.744 37.568 1.00 18.49 201 VAL P CA 1
ATOM 1581 C C . VAL A 1 201 ? -16.068 74.030 36.259 1.00 18.21 201 VAL P C 1
ATOM 1582 O O . VAL A 1 201 ? -16.302 74.523 35.161 1.00 17.53 201 VAL P O 1
ATOM 1586 N N . VAL A 1 202 ? -15.539 72.801 36.359 1.00 17.55 202 VAL P N 1
ATOM 1587 C CA . VAL A 1 202 ? -15.207 72.031 35.159 1.00 17.27 202 VAL P CA 1
ATOM 1588 C C . VAL A 1 202 ? -16.444 71.695 34.353 1.00 18.45 202 VAL P C 1
ATOM 1589 O O . VAL A 1 202 ? -16.484 71.832 33.126 1.00 18.69 202 VAL P O 1
ATOM 1593 N N . LEU A 1 203 ? -17.519 71.273 35.031 1.00 20.01 203 LEU P N 1
ATOM 1594 C CA . LEU A 1 203 ? -18.778 70.955 34.367 1.00 22.30 203 LEU P CA 1
ATOM 1595 C C . LEU A 1 203 ? -19.321 72.124 33.550 1.00 24.53 203 LEU P C 1
ATOM 1596 O O . LEU A 1 203 ? -19.797 71.949 32.423 1.00 24.70 203 LEU P O 1
ATOM 1601 N N . GLU A 1 204 ? -19.245 73.329 34.106 1.00 27.58 204 GLU P N 1
ATOM 1602 C CA . GLU A 1 204 ? -19.686 74.519 33.375 1.00 31.08 204 GLU P CA 1
ATOM 1603 C C . GLU A 1 204 ? -18.817 74.709 32.139 1.00 32.16 204 GLU P C 1
ATOM 1604 O O . GLU A 1 204 ? -19.339 74.855 31.028 1.00 33.15 204 GLU P O 1
ATOM 1610 N N . LYS A 1 205 ? -17.493 74.631 32.288 1.00 32.84 205 LYS P N 1
ATOM 1611 C CA . LYS A 1 205 ? -16.586 74.775 31.154 1.00 33.52 205 LYS P CA 1
ATOM 1612 C C . LYS A 1 205 ? -16.823 73.779 30.032 1.00 33.57 205 LYS P C 1
ATOM 1613 O O . LYS A 1 205 ? -16.690 74.134 28.854 1.00 33.57 205 LYS P O 1
ATOM 1619 N N . PHE A 1 206 ? -17.126 72.524 30.338 1.00 33.34 206 PHE P N 1
ATOM 1620 C CA . PHE A 1 206 ? -17.354 71.484 29.346 1.00 33.43 206 PHE P CA 1
ATOM 1621 C C . PHE A 1 206 ? -18.568 71.710 28.456 1.00 34.23 206 PHE P C 1
ATOM 1622 O O . PHE A 1 206 ? -19.517 72.414 28.874 1.00 35.61 206 PHE P O 1
#